Protein AF-0000000080753616 (afdb_homodimer)

Organism: Azotobacter vinelandii (strain DJ / ATCC BAA-1303) (NCBI:txid322710)

Structure (mmCIF, N/CA/C/O backbone):
data_AF-0000000080753616-model_v1
#
loop_
_entity.id
_entity.type
_entity.pdbx_description
1 polymer 'RES domain-containing protein'
#
loop_
_atom_site.group_PDB
_atom_site.id
_atom_site.type_symbol
_atom_site.label_atom_id
_atom_site.label_alt_id
_atom_site.label_comp_id
_atom_site.label_asym_id
_atom_site.label_entity_id
_atom_site.label_seq_id
_atom_site.pdbx_PDB_ins_code
_atom_site.Cartn_x
_atom_site.Cartn_y
_atom_site.Cartn_z
_atom_site.occupancy
_atom_site.B_iso_or_equiv
_atom_site.auth_seq_id
_atom_site.auth_comp_id
_atom_site.auth_asym_id
_atom_site.auth_atom_id
_atom_site.pdbx_PDB_model_num
ATOM 1 N N . MET A 1 1 ? -11.062 35.219 7.352 1 81.81 1 MET A N 1
ATOM 2 C CA . MET A 1 1 ? -11.523 33.906 7.871 1 81.81 1 MET A CA 1
ATOM 3 C C . MET A 1 1 ? -11.031 32.781 7 1 81.81 1 MET A C 1
ATOM 5 O O . MET A 1 1 ? -11.047 32.875 5.77 1 81.81 1 MET A O 1
ATOM 9 N N . ILE A 1 2 ? -10.414 31.672 7.578 1 89.88 2 ILE A N 1
ATOM 10 C CA . ILE A 1 2 ? -9.898 30.531 6.844 1 89.88 2 ILE A CA 1
ATOM 11 C C . ILE A 1 2 ? -11.062 29.641 6.379 1 89.88 2 ILE A C 1
ATOM 13 O O . ILE A 1 2 ? -11.883 29.219 7.188 1 89.88 2 ILE A O 1
ATOM 17 N N . PRO A 1 3 ? -11.203 29.562 5.043 1 93.62 3 PRO A N 1
ATOM 18 C CA . PRO A 1 3 ? -12.234 28.641 4.559 1 93.62 3 PRO A CA 1
ATOM 19 C C . PRO A 1 3 ? -12.102 27.234 5.137 1 93.62 3 PRO A C 1
ATOM 21 O O . PRO A 1 3 ? -11.008 26.656 5.121 1 93.62 3 PRO A O 1
ATOM 24 N N . SER A 1 4 ? -13.211 26.766 5.727 1 96.12 4 SER A N 1
ATOM 25 C CA . SER A 1 4 ? -13.141 25.469 6.391 1 96.12 4 SER A CA 1
ATOM 26 C C . SER A 1 4 ? -14.297 24.562 5.965 1 96.12 4 SER A C 1
ATOM 28 O O . SER A 1 4 ? -15.305 25.047 5.438 1 96.12 4 SER A O 1
ATOM 30 N N . VAL A 1 5 ? -14.086 23.297 6.086 1 97.19 5 VAL A N 1
ATOM 31 C CA . VAL A 1 5 ? -15.094 22.281 5.812 1 97.19 5 VAL A CA 1
ATOM 32 C C . VAL A 1 5 ? -15.031 21.188 6.883 1 97.19 5 VAL A C 1
ATOM 34 O O . VAL A 1 5 ? -14 21.016 7.535 1 97.19 5 VAL A O 1
ATOM 37 N N . THR A 1 6 ? -16.156 20.547 7.121 1 97.81 6 THR A N 1
ATOM 38 C CA . THR A 1 6 ? -16.188 19.422 8.047 1 97.81 6 THR A CA 1
ATOM 39 C C . THR A 1 6 ? -16.016 18.109 7.301 1 97.81 6 THR A C 1
ATOM 41 O O . THR A 1 6 ? -16.781 17.781 6.398 1 97.81 6 THR A O 1
ATOM 44 N N . ARG A 1 7 ? -14.961 17.359 7.633 1 97.12 7 ARG A N 1
ATOM 45 C CA . ARG A 1 7 ? -14.75 16.016 7.078 1 97.12 7 ARG A CA 1
ATOM 46 C C . ARG A 1 7 ? -15.492 14.961 7.887 1 97.12 7 ARG A C 1
ATOM 48 O O . ARG A 1 7 ? -15.477 14.992 9.117 1 97.12 7 ARG A O 1
ATOM 55 N N . GLY A 1 8 ? -16.125 14.023 7.203 1 97.19 8 GLY A N 1
ATOM 56 C CA . GLY A 1 8 ? -16.875 12.977 7.871 1 97.19 8 GLY A CA 1
ATOM 57 C C . GLY A 1 8 ? -18.109 13.492 8.578 1 97.19 8 GLY A C 1
ATOM 58 O O . GLY A 1 8 ? -18.359 13.156 9.742 1 97.19 8 GLY A O 1
ATOM 59 N N . GLU A 1 9 ? -18.844 14.375 8.156 1 91.88 9 GLU A N 1
ATOM 60 C CA . GLU A 1 9 ? -19.984 15.023 8.797 1 91.88 9 GLU A CA 1
ATOM 61 C C . GLU A 1 9 ? -21.094 14.008 9.117 1 91.88 9 GLU A C 1
ATOM 63 O O . GLU A 1 9 ? -21.625 14 10.227 1 91.88 9 GLU A O 1
ATOM 68 N N . ASP A 1 10 ? -21.5 13.102 8.227 1 89.88 10 ASP A N 1
ATOM 69 C CA . ASP A 1 10 ? -22.625 12.211 8.484 1 89.88 10 ASP A CA 1
ATOM 70 C C . ASP A 1 10 ? -22.188 10.75 8.453 1 89.88 10 ASP A C 1
ATOM 72 O O . ASP A 1 10 ? -22.984 9.859 8.773 1 89.88 10 ASP A O 1
ATOM 76 N N . LYS A 1 11 ? -21 10.562 8.117 1 94.38 11 LYS A N 1
ATOM 77 C CA . LYS A 1 11 ? -20.484 9.203 8.016 1 94.38 11 LYS A CA 1
ATOM 78 C C . LYS A 1 11 ? -18.953 9.195 8.086 1 94.38 11 LYS A C 1
ATOM 80 O O . LYS A 1 11 ? -18.328 10.242 7.961 1 94.38 11 LYS A O 1
ATOM 85 N N . ASP A 1 12 ? -18.406 8.047 8.281 1 96.69 12 ASP A N 1
ATOM 86 C CA . ASP A 1 12 ? -16.969 7.883 8.258 1 96.69 12 ASP A CA 1
ATOM 87 C C . ASP A 1 12 ? -16.391 8.203 6.875 1 96.69 12 ASP A C 1
ATOM 89 O O . ASP A 1 12 ? -16.938 7.762 5.859 1 96.69 12 ASP A O 1
ATOM 93 N N . GLU A 1 13 ? -15.445 9.016 6.902 1 98 13 GLU A N 1
ATOM 94 C CA . GLU A 1 13 ? -14.695 9.234 5.672 1 98 13 GLU A CA 1
ATOM 95 C C . GLU A 1 13 ? -13.336 8.531 5.723 1 98 13 GLU A C 1
ATOM 97 O O . GLU A 1 13 ? -12.609 8.641 6.711 1 98 13 GLU A O 1
ATOM 102 N N . ALA A 1 14 ? -13.047 7.793 4.664 1 98.38 14 ALA A N 1
ATOM 103 C CA . ALA A 1 14 ? -11.812 7.016 4.633 1 98.38 14 ALA A CA 1
ATOM 104 C C . ALA A 1 14 ? -10.641 7.867 4.164 1 98.38 14 ALA A C 1
ATOM 106 O O . ALA A 1 14 ? -10.773 8.656 3.227 1 98.38 14 ALA A O 1
ATOM 107 N N . CYS A 1 15 ? -9.523 7.75 4.793 1 98.75 15 CYS A N 1
ATOM 108 C CA . CYS A 1 15 ? -8.211 8.266 4.418 1 98.75 15 CYS A CA 1
ATOM 109 C C . CYS A 1 15 ? -7.152 7.168 4.504 1 98.75 15 CYS A C 1
ATOM 111 O O . CYS A 1 15 ? -7.426 6.07 4.992 1 98.75 15 CYS A O 1
ATOM 113 N N . TYR A 1 16 ? -5.969 7.5 4.039 1 98.81 16 TYR A N 1
ATOM 114 C CA . TYR A 1 16 ? -4.953 6.461 3.926 1 98.81 16 TYR A CA 1
ATOM 115 C C . TYR A 1 16 ? -3.574 7.004 4.277 1 98.81 16 TYR A C 1
ATOM 117 O O . TYR A 1 16 ? -3.293 8.188 4.062 1 98.81 16 TYR A O 1
ATOM 125 N N . ARG A 1 17 ? -2.787 6.105 4.699 1 98.56 17 ARG A N 1
ATOM 126 C CA . ARG A 1 17 ? -1.382 6.402 4.957 1 98.56 17 ARG A CA 1
ATOM 127 C C . ARG A 1 17 ? -0.531 5.141 4.855 1 98.56 17 ARG A C 1
ATOM 129 O O . ARG A 1 17 ? -0.987 4.047 5.203 1 98.56 17 ARG A O 1
ATOM 136 N N . VAL A 1 18 ? 0.618 5.297 4.309 1 98.5 18 VAL A N 1
ATOM 137 C CA . VAL A 1 18 ? 1.619 4.234 4.34 1 98.5 18 VAL A CA 1
ATOM 138 C C . VAL A 1 18 ? 2.641 4.52 5.441 1 98.5 18 VAL A C 1
ATOM 140 O O . VAL A 1 18 ? 3.186 5.625 5.52 1 98.5 18 VAL A O 1
ATOM 143 N N . ILE A 1 19 ? 2.893 3.559 6.305 1 96.5 19 ILE A N 1
ATOM 144 C CA . ILE A 1 19 ? 3.738 3.682 7.488 1 96.5 19 ILE A CA 1
ATOM 145 C C . ILE A 1 19 ? 4.93 2.734 7.371 1 96.5 19 ILE A C 1
ATOM 147 O O . ILE A 1 19 ? 4.777 1.583 6.953 1 96.5 19 ILE A O 1
ATOM 151 N N . THR A 1 20 ? 6.098 3.244 7.699 1 94.31 20 THR A N 1
ATOM 152 C CA . THR A 1 20 ? 7.219 2.316 7.828 1 94.31 20 THR A CA 1
ATOM 153 C C . THR A 1 20 ? 6.859 1.163 8.758 1 94.31 20 THR A C 1
ATOM 155 O O . THR A 1 20 ? 6.367 1.385 9.867 1 94.31 20 THR A O 1
ATOM 158 N N . PRO A 1 21 ? 7.195 -0.065 8.344 1 93.69 21 PRO A N 1
ATOM 159 C CA . PRO A 1 21 ? 6.645 -1.236 9.031 1 93.69 21 PRO A CA 1
ATOM 160 C C . PRO A 1 21 ? 6.965 -1.25 10.523 1 93.69 21 PRO A C 1
ATOM 162 O O . PRO A 1 21 ? 6.109 -1.602 11.344 1 93.69 21 PRO A O 1
ATOM 165 N N . VAL A 1 22 ? 8.109 -0.79 10.938 1 87.69 22 VAL A N 1
ATOM 166 C CA . VAL A 1 22 ? 8.523 -0.866 12.336 1 87.69 22 VAL A CA 1
ATOM 167 C C . VAL A 1 22 ? 7.66 0.059 13.188 1 87.69 22 VAL A C 1
ATOM 169 O O . VAL A 1 22 ? 7.539 -0.135 14.398 1 87.69 22 VAL A O 1
ATOM 172 N N . TYR A 1 23 ? 6.98 1.01 12.594 1 90.56 23 TYR A N 1
ATOM 173 C CA . TYR A 1 23 ? 6.176 1.985 13.32 1 90.56 23 TYR A CA 1
ATOM 174 C C . TYR A 1 23 ? 4.688 1.751 13.086 1 90.56 23 TYR A C 1
ATOM 176 O O . TYR A 1 23 ? 3.85 2.537 13.531 1 90.56 23 TYR A O 1
ATOM 184 N N . ALA A 1 24 ? 4.367 0.674 12.383 1 93.5 24 ALA A N 1
ATOM 185 C CA . ALA A 1 24 ? 2.988 0.442 11.953 1 93.5 24 ALA A CA 1
ATOM 186 C C . ALA A 1 24 ? 2.098 0.103 13.148 1 93.5 24 ALA A C 1
ATOM 188 O O . ALA A 1 24 ? 0.871 0.207 13.062 1 93.5 24 ALA A O 1
ATOM 189 N N . SER A 1 25 ? 2.652 -0.271 14.32 1 91.94 25 SER A N 1
ATOM 190 C CA . SER A 1 25 ? 1.864 -0.62 15.492 1 91.94 25 SER A CA 1
ATOM 191 C C . SER A 1 25 ? 1.315 0.626 16.188 1 91.94 25 SER A C 1
ATOM 193 O O . SER A 1 25 ? 0.449 0.53 17.062 1 91.94 25 SER A O 1
ATOM 195 N N . MET A 1 26 ? 1.773 1.784 15.828 1 92.25 26 MET A N 1
ATOM 196 C CA . MET A 1 26 ? 1.315 3.059 16.375 1 92.25 26 MET A CA 1
ATOM 197 C C . MET A 1 26 ? 0.789 3.967 15.266 1 92.25 26 MET A C 1
ATOM 199 O O . MET A 1 26 ? 1.29 5.078 15.078 1 92.25 26 MET A O 1
ATOM 203 N N . PRO A 1 27 ? -0.288 3.527 14.68 1 94.88 27 PRO A N 1
ATOM 204 C CA . PRO A 1 27 ? -0.714 4.184 13.445 1 94.88 27 PRO A CA 1
ATOM 205 C C . PRO A 1 27 ? -1.211 5.609 13.672 1 94.88 27 PRO A C 1
ATOM 207 O O . PRO A 1 27 ? -1.251 6.41 12.734 1 94.88 27 PRO A O 1
ATOM 210 N N . LEU A 1 28 ? -1.629 5.953 14.883 1 95.62 28 LEU A N 1
ATOM 211 C CA . LEU A 1 28 ? -2.186 7.277 15.141 1 95.62 28 LEU A CA 1
ATOM 212 C C . LEU A 1 28 ? -1.114 8.227 15.672 1 95.62 28 LEU A C 1
ATOM 214 O O . LEU A 1 28 ? -1.384 9.406 15.906 1 95.62 28 LEU A O 1
ATOM 218 N N . SER A 1 29 ? 0.072 7.633 15.828 1 91 29 SER A N 1
ATOM 219 C CA . SER A 1 29 ? 1.142 8.461 16.375 1 91 29 SER A CA 1
ATOM 220 C C . SER A 1 29 ? 1.571 9.539 15.391 1 91 29 SER A C 1
ATOM 222 O O . SER A 1 29 ? 1.888 9.242 14.242 1 91 29 SER A O 1
ATOM 224 N N . GLY A 1 30 ? 1.626 10.727 15.789 1 90.56 30 GLY A N 1
ATOM 225 C CA . GLY A 1 30 ? 2.17 11.844 15.023 1 90.56 30 GLY A CA 1
ATOM 226 C C . GLY A 1 30 ? 3.566 12.242 15.461 1 90.56 30 GLY A C 1
ATOM 227 O O . GLY A 1 30 ? 4.043 13.32 15.125 1 90.56 30 GLY A O 1
ATOM 228 N N . MET A 1 31 ? 4.219 11.375 16.219 1 87.62 31 MET A N 1
ATOM 229 C CA . MET A 1 31 ? 5.5 11.68 16.844 1 87.62 31 MET A CA 1
ATOM 230 C C . MET A 1 31 ? 6.594 11.844 15.797 1 87.62 31 MET A C 1
ATOM 232 O O . MET A 1 31 ? 7.512 12.648 15.969 1 87.62 31 MET A O 1
ATOM 236 N N . GLY A 1 32 ? 6.473 11.125 14.695 1 89.19 32 GLY A N 1
ATOM 237 C CA . GLY A 1 32 ? 7.453 11.289 13.633 1 89.19 32 GLY A CA 1
ATOM 238 C C . GLY A 1 32 ? 7.516 12.703 13.094 1 89.19 32 GLY A C 1
ATOM 239 O O . GLY A 1 32 ? 8.594 13.289 12.992 1 89.19 32 GLY A O 1
ATOM 240 N N . ALA A 1 33 ? 6.359 13.273 12.797 1 92.31 33 ALA A N 1
ATOM 241 C CA . ALA A 1 33 ? 6.281 14.641 12.297 1 92.31 33 ALA A CA 1
ATOM 242 C C . ALA A 1 33 ? 6.676 15.641 13.383 1 92.31 33 ALA A C 1
ATOM 244 O O . ALA A 1 33 ? 7.23 16.703 13.086 1 92.31 33 ALA A O 1
ATOM 245 N N . ALA A 1 34 ? 6.426 15.289 14.648 1 94.06 34 ALA A N 1
ATOM 246 C CA . ALA A 1 34 ? 6.75 16.188 15.758 1 94.06 34 ALA A CA 1
ATOM 247 C C . ALA A 1 34 ? 8.258 16.281 15.961 1 94.06 34 ALA A C 1
ATOM 249 O O . ALA A 1 34 ? 8.773 17.328 16.359 1 94.06 34 ALA A O 1
ATOM 250 N N . ARG A 1 35 ? 8.938 15.227 15.719 1 91.94 35 ARG A N 1
ATOM 251 C CA . ARG A 1 35 ? 10.367 15.164 16 1 91.94 35 ARG A CA 1
ATOM 252 C C . ARG A 1 35 ? 11.141 16.172 15.156 1 91.94 35 ARG A C 1
ATOM 254 O O . ARG A 1 35 ? 11.938 16.953 15.688 1 91.94 35 ARG A O 1
ATOM 261 N N . GLN A 1 36 ? 10.875 16.297 13.898 1 92.06 36 GLN A N 1
ATOM 262 C CA . GLN A 1 36 ? 11.68 17.141 13.023 1 92.06 36 GLN A CA 1
ATOM 263 C C . GLN A 1 36 ? 10.82 18.219 12.359 1 92.06 36 GLN A C 1
ATOM 265 O O . GLN A 1 36 ? 11.344 19.141 11.727 1 92.06 36 GLN A O 1
ATOM 270 N N . GLY A 1 37 ? 9.547 18.078 12.516 1 95.5 37 GLY A N 1
ATOM 271 C CA . GLY A 1 37 ? 8.633 18.953 11.797 1 95.5 37 GLY A CA 1
ATOM 272 C C . GLY A 1 37 ? 8.133 18.344 10.492 1 95.5 37 GLY A C 1
ATOM 273 O O . GLY A 1 37 ? 8.539 17.234 10.125 1 95.5 37 GLY A O 1
ATOM 274 N N . GLY A 1 38 ? 7.215 18.969 9.891 1 96.62 38 GLY A N 1
ATOM 275 C CA . GLY A 1 38 ? 6.656 18.672 8.578 1 96.62 38 GLY A CA 1
ATOM 276 C C . GLY A 1 38 ? 6.242 19.922 7.816 1 96.62 38 GLY A C 1
ATOM 277 O O . GLY A 1 38 ? 6.516 21.047 8.258 1 96.62 38 GLY A O 1
ATOM 278 N N . ARG A 1 39 ? 5.715 19.688 6.676 1 97.06 39 ARG A N 1
ATOM 279 C CA . ARG A 1 39 ? 5.297 20.812 5.855 1 97.06 39 ARG A CA 1
ATOM 280 C C . ARG A 1 39 ? 4.375 21.75 6.633 1 97.06 39 ARG A C 1
ATOM 282 O O . ARG A 1 39 ? 4.578 22.969 6.645 1 97.06 39 ARG A O 1
ATOM 289 N N . PHE A 1 40 ? 3.367 21.156 7.426 1 98.12 40 PHE A N 1
ATOM 290 C CA . PHE A 1 40 ? 2.352 21.969 8.086 1 98.12 40 PHE A CA 1
ATOM 291 C C . PHE A 1 40 ? 2.383 21.75 9.594 1 98.12 40 PHE A C 1
ATOM 293 O O . PHE A 1 40 ? 1.341 21.766 10.25 1 98.12 40 PHE A O 1
ATOM 300 N N . ASN A 1 41 ? 3.527 21.5 10.188 1 98 41 ASN A N 1
ATOM 301 C CA . ASN A 1 41 ? 3.693 21.453 11.633 1 98 41 ASN A CA 1
ATOM 302 C C . ASN A 1 41 ? 5.125 21.766 12.047 1 98 41 ASN A C 1
ATOM 304 O O . ASN A 1 41 ? 6.078 21.328 11.406 1 98 41 ASN A O 1
ATOM 308 N N . ARG A 1 42 ? 5.262 22.5 13.133 1 96.12 42 ARG A N 1
ATOM 309 C CA . ARG A 1 42 ? 6.551 22.797 13.75 1 96.12 42 ARG A CA 1
ATOM 310 C C . ARG A 1 42 ? 7.078 21.578 14.516 1 96.12 42 ARG A C 1
ATOM 312 O O . ARG A 1 42 ? 6.309 20.688 14.883 1 96.12 42 ARG A O 1
ATOM 319 N N . PRO A 1 43 ? 8.477 21.609 14.625 1 95.88 43 PRO A N 1
ATOM 320 C CA . PRO A 1 43 ? 8.969 20.625 15.594 1 95.88 43 PRO A CA 1
ATOM 321 C C . PRO A 1 43 ? 8.25 20.719 16.938 1 95.88 43 PRO A C 1
ATOM 323 O O . PRO A 1 43 ? 7.957 21.812 17.406 1 95.88 43 PRO A O 1
ATOM 326 N N . GLY A 1 44 ? 7.918 19.547 17.469 1 95.06 44 GLY A N 1
ATOM 327 C CA . GLY A 1 44 ? 7.219 19.516 18.75 1 95.06 44 GLY A CA 1
ATOM 328 C C . GLY A 1 44 ? 5.711 19.438 18.594 1 95.06 44 GLY A C 1
ATOM 329 O O . GLY A 1 44 ? 5 19.125 19.547 1 95.06 44 GLY A O 1
ATOM 330 N N . GLN A 1 45 ? 5.195 19.781 17.469 1 95.56 45 GLN A N 1
ATOM 331 C CA . GLN A 1 45 ? 3.762 19.703 17.219 1 95.56 45 GLN A CA 1
ATOM 332 C C . GLN A 1 45 ? 3.383 18.391 16.547 1 95.56 45 GLN A C 1
ATOM 334 O O . GLN A 1 45 ? 3.758 18.141 15.391 1 95.56 45 GLN A O 1
ATOM 339 N N . GLU A 1 46 ? 2.607 17.609 17.219 1 95.06 46 GLU A N 1
ATOM 340 C CA . GLU A 1 46 ? 2.146 16.344 16.656 1 95.06 46 GLU A CA 1
ATOM 341 C C . GLU A 1 46 ? 1.214 16.562 15.477 1 95.06 46 GLU A C 1
ATOM 343 O O . GLU A 1 46 ? 0.291 17.375 15.555 1 95.06 46 GLU A O 1
ATOM 348 N N . ALA A 1 47 ? 1.465 15.812 14.414 1 97.69 47 ALA A N 1
ATOM 349 C CA . ALA A 1 47 ? 0.635 15.883 13.219 1 97.69 47 ALA A CA 1
ATOM 350 C C . ALA A 1 47 ? 0.614 14.539 12.484 1 97.69 47 ALA A C 1
ATOM 352 O O . ALA A 1 47 ? 1.642 13.867 12.383 1 97.69 47 ALA A O 1
ATOM 353 N N . LEU A 1 48 ? -0.539 14.125 12.078 1 98.12 48 LEU A N 1
ATOM 354 C CA . LEU A 1 48 ? -0.719 12.922 11.273 1 98.12 48 LEU A CA 1
ATOM 355 C C . LEU A 1 48 ? -1.082 13.281 9.836 1 98.12 48 LEU A C 1
ATOM 357 O O . LEU A 1 48 ? -2.113 13.914 9.594 1 98.12 48 LEU A O 1
ATOM 361 N N . TYR A 1 49 ? -0.217 12.922 8.93 1 98.5 49 TYR A N 1
ATOM 362 C CA . TYR A 1 49 ? -0.467 13.172 7.512 1 98.5 49 TYR A CA 1
ATOM 363 C C . TYR A 1 49 ? -1.166 11.992 6.859 1 98.5 49 TYR A C 1
ATOM 365 O O . TYR A 1 49 ? -0.667 10.859 6.906 1 98.5 49 TYR A O 1
ATOM 373 N N . LEU A 1 50 ? -2.268 12.25 6.266 1 98.75 50 LEU A N 1
ATOM 374 C CA . LEU A 1 50 ? -3.07 11.266 5.547 1 98.75 50 LEU A CA 1
ATOM 375 C C . LEU A 1 50 ? -3.271 11.688 4.094 1 98.75 50 LEU A C 1
ATOM 377 O O . LEU A 1 50 ? -2.977 12.82 3.723 1 98.75 50 LEU A O 1
ATOM 381 N N . ALA A 1 51 ? -3.678 10.758 3.295 1 98.88 51 ALA A N 1
ATOM 382 C CA . ALA A 1 51 ? -4.098 10.992 1.916 1 98.88 51 ALA A CA 1
ATOM 383 C C . ALA A 1 51 ? -5.551 10.578 1.707 1 98.88 51 ALA A C 1
ATOM 385 O O . ALA A 1 51 ? -6.059 9.695 2.406 1 98.88 51 ALA A O 1
ATOM 386 N N . LEU A 1 52 ? -6.203 11.172 0.748 1 98.62 52 LEU A N 1
ATOM 387 C CA . LEU A 1 52 ? -7.625 10.914 0.564 1 98.62 52 LEU A CA 1
ATOM 388 C C . LEU A 1 52 ? -7.844 9.672 -0.292 1 98.62 52 LEU A C 1
ATOM 390 O O . LEU A 1 52 ? -8.969 9.188 -0.414 1 98.62 52 LEU A O 1
ATOM 394 N N . ASP A 1 53 ? -6.754 9.18 -0.888 1 98 53 ASP A N 1
ATOM 395 C CA . ASP A 1 53 ? -6.855 7.93 -1.629 1 98 53 ASP A CA 1
ATOM 396 C C . ASP A 1 53 ? -5.551 7.141 -1.556 1 98 53 ASP 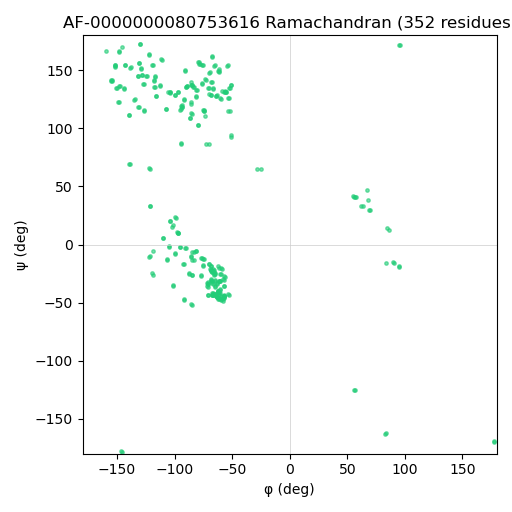A C 1
ATOM 398 O O . ASP A 1 53 ? -4.504 7.691 -1.206 1 98 53 ASP A O 1
ATOM 402 N N . GLU A 1 54 ? -5.613 5.887 -1.947 1 97.88 54 GLU A N 1
ATOM 403 C CA . GLU A 1 54 ? -4.492 4.965 -1.801 1 97.88 54 GLU A CA 1
ATOM 404 C C . GLU A 1 54 ? -3.32 5.371 -2.691 1 97.88 54 GLU A C 1
ATOM 406 O O . GLU A 1 54 ? -2.162 5.289 -2.281 1 97.88 54 GLU A O 1
ATOM 411 N N . SER A 1 55 ? -3.654 5.75 -3.914 1 97.5 55 SER A N 1
ATOM 412 C CA . SER A 1 55 ? -2.605 6.094 -4.867 1 97.5 55 SER A CA 1
ATOM 413 C C . SER A 1 55 ? -1.793 7.293 -4.387 1 97.5 55 SER A C 1
ATOM 415 O O . SER A 1 55 ? -0.567 7.312 -4.52 1 97.5 55 SER A O 1
ATOM 417 N N . THR A 1 56 ? -2.482 8.25 -3.818 1 98.56 56 THR A N 1
ATOM 418 C CA . THR A 1 56 ? -1.789 9.406 -3.27 1 98.56 56 THR A CA 1
ATOM 419 C C . THR A 1 56 ? -0.93 9.008 -2.072 1 98.56 56 THR A C 1
ATOM 421 O O . THR A 1 56 ? 0.219 9.438 -1.955 1 98.56 56 THR A O 1
ATOM 424 N N . ALA A 1 57 ? -1.484 8.188 -1.22 1 98.81 57 ALA A N 1
ATOM 425 C CA . ALA A 1 57 ? -0.722 7.715 -0.066 1 98.81 57 ALA A CA 1
ATOM 426 C C . ALA A 1 57 ? 0.569 7.031 -0.504 1 98.81 57 ALA A C 1
ATOM 428 O O . ALA A 1 57 ? 1.635 7.277 0.064 1 98.81 57 ALA A O 1
ATOM 429 N N . LEU A 1 58 ? 0.433 6.195 -1.518 1 98.5 58 LEU A N 1
ATOM 430 C CA . LEU A 1 58 ? 1.598 5.477 -2.021 1 98.5 58 LEU A CA 1
ATOM 431 C C . LEU A 1 58 ? 2.615 6.445 -2.621 1 98.5 58 LEU A C 1
ATOM 433 O O . LEU A 1 58 ? 3.818 6.305 -2.393 1 98.5 58 LEU A O 1
ATOM 437 N N . ALA A 1 59 ? 2.127 7.41 -3.377 1 98 59 ALA A N 1
ATOM 438 C CA . ALA A 1 59 ? 3.016 8.391 -3.988 1 98 59 ALA A CA 1
ATOM 439 C C . ALA A 1 59 ? 3.744 9.211 -2.924 1 98 59 ALA A C 1
ATOM 441 O O . ALA A 1 59 ? 4.941 9.477 -3.049 1 98 59 ALA A O 1
ATOM 442 N N . GLU A 1 60 ? 2.992 9.586 -1.898 1 97.81 60 GLU A N 1
ATOM 443 C CA . GLU A 1 60 ? 3.582 10.344 -0.798 1 97.81 60 GLU A CA 1
ATOM 444 C C . GLU A 1 60 ? 4.668 9.531 -0.093 1 97.81 60 GLU A C 1
ATOM 446 O O . GLU A 1 60 ? 5.711 10.078 0.274 1 97.81 60 GLU A O 1
ATOM 451 N N . TYR A 1 61 ? 4.492 8.312 0.109 1 97.81 61 TYR A N 1
ATOM 452 C CA . TYR A 1 61 ? 5.445 7.43 0.775 1 97.81 61 TYR A CA 1
ATOM 453 C C . TYR A 1 61 ? 6.664 7.176 -0.105 1 97.81 61 TYR A C 1
ATOM 455 O O . TYR A 1 61 ? 7.793 7.152 0.384 1 97.81 61 TYR A O 1
ATOM 463 N N . LYS A 1 62 ? 6.43 6.938 -1.39 1 96.81 62 LYS A N 1
ATOM 464 C CA . LYS A 1 62 ? 7.484 6.641 -2.354 1 96.81 62 LYS A CA 1
ATOM 465 C C . LYS A 1 62 ? 8.375 7.855 -2.584 1 96.81 62 LYS A C 1
ATOM 467 O O . LYS A 1 62 ? 9.602 7.723 -2.693 1 96.81 62 LYS A O 1
ATOM 472 N N . GLN A 1 63 ? 7.727 9.008 -2.715 1 91.56 63 GLN A N 1
ATOM 473 C CA . GLN A 1 63 ? 8.422 10.266 -2.977 1 91.56 63 GLN A CA 1
ATOM 474 C C . GLN A 1 63 ? 9.273 10.172 -4.238 1 91.56 63 GLN A C 1
ATOM 476 O O . GLN A 1 63 ? 8.766 9.844 -5.312 1 91.56 63 GLN A O 1
ATOM 481 N N . ASP A 1 64 ? 10.57 10.477 -4.129 1 91.12 64 ASP A N 1
ATOM 482 C CA . ASP A 1 64 ? 11.398 10.531 -5.324 1 91.12 64 ASP A CA 1
ATOM 483 C C . ASP A 1 64 ? 12.164 9.219 -5.523 1 91.12 64 ASP A C 1
ATOM 485 O O . ASP A 1 64 ? 13 9.117 -6.418 1 91.12 64 ASP A O 1
ATOM 489 N N . ASN A 1 65 ? 11.812 8.266 -4.762 1 93.12 65 ASN A N 1
ATOM 490 C CA . ASN A 1 65 ? 12.453 6.969 -4.93 1 93.12 65 ASN A CA 1
ATOM 491 C C . ASN A 1 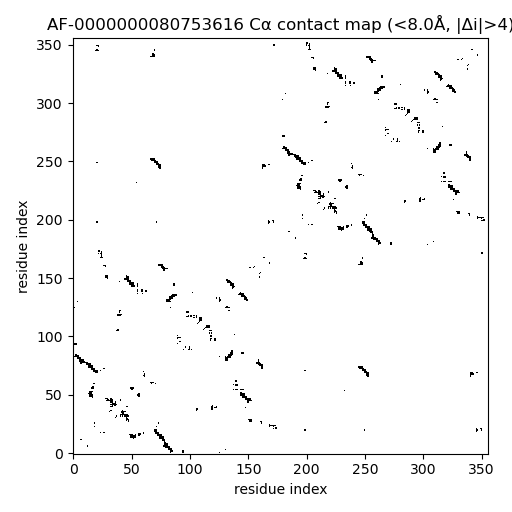65 ? 11.922 6.234 -6.156 1 93.12 65 ASN A C 1
ATOM 493 O O . ASN A 1 65 ? 10.734 6.309 -6.461 1 93.12 65 ASN A O 1
ATOM 497 N N . PRO A 1 66 ? 12.805 5.617 -6.871 1 93.19 66 PRO A N 1
ATOM 498 C CA . PRO A 1 66 ? 12.367 4.91 -8.078 1 93.19 66 PRO A CA 1
ATOM 499 C C . PRO A 1 66 ? 11.438 3.738 -7.762 1 93.19 66 PRO A C 1
ATOM 501 O O . PRO A 1 66 ? 10.562 3.406 -8.57 1 93.19 66 PRO A O 1
ATOM 504 N N . TRP A 1 67 ? 11.672 3.107 -6.539 1 96.06 67 TRP A N 1
ATOM 505 C CA . TRP A 1 67 ? 10.859 1.952 -6.168 1 96.06 67 TRP A CA 1
ATOM 506 C C . TRP A 1 67 ? 10.281 2.121 -4.77 1 96.06 67 TRP A C 1
ATOM 508 O O . TRP A 1 67 ? 10.906 2.744 -3.902 1 96.06 67 TRP A O 1
ATOM 518 N N . LEU A 1 68 ? 9.227 1.538 -4.609 1 97.62 68 LEU A N 1
ATOM 519 C CA . LEU A 1 68 ? 8.547 1.565 -3.316 1 97.62 68 LEU A CA 1
ATOM 520 C C . LEU A 1 68 ? 9.258 0.662 -2.312 1 97.62 68 LEU A C 1
ATOM 522 O O . LEU A 1 68 ? 9.375 -0.545 -2.533 1 97.62 68 LEU A O 1
ATOM 526 N N . ARG A 1 69 ? 9.836 1.259 -1.226 1 97.81 69 ARG A N 1
ATOM 527 C CA . ARG A 1 69 ? 10.297 0.464 -0.091 1 97.81 69 ARG A CA 1
ATOM 528 C C . ARG A 1 69 ? 9.117 -0.164 0.648 1 97.81 69 ARG A C 1
ATOM 530 O O . ARG A 1 69 ? 7.98 0.286 0.508 1 97.81 69 ARG A O 1
ATOM 537 N N . PRO A 1 70 ? 9.398 -1.198 1.473 1 98.06 70 PRO A N 1
ATOM 538 C CA . PRO A 1 70 ? 8.281 -1.785 2.219 1 98.06 70 PRO A CA 1
ATOM 539 C C . PRO A 1 70 ? 7.535 -0.758 3.066 1 98.06 70 PRO A C 1
ATOM 541 O O . PRO A 1 70 ? 8.156 0.062 3.742 1 98.06 70 PRO A O 1
ATOM 544 N N . GLY A 1 71 ? 6.277 -0.744 2.98 1 97.88 71 GLY A N 1
ATOM 545 C CA . GLY A 1 71 ? 5.422 0.161 3.734 1 97.88 71 GLY A CA 1
ATOM 546 C C . GLY A 1 71 ? 4.078 -0.442 4.086 1 97.88 71 GLY A C 1
ATOM 547 O O . GLY A 1 71 ? 3.459 -1.118 3.26 1 97.88 71 GLY A O 1
ATOM 548 N N . THR A 1 72 ? 3.625 -0.26 5.312 1 97.94 72 THR A N 1
ATOM 549 C CA . THR A 1 72 ? 2.318 -0.746 5.746 1 97.94 72 THR A CA 1
ATOM 550 C C . THR A 1 72 ? 1.229 0.273 5.426 1 97.94 72 THR A C 1
ATOM 552 O O . THR A 1 72 ? 1.151 1.326 6.059 1 97.94 72 THR A O 1
ATOM 555 N N . ILE A 1 73 ? 0.408 -0.045 4.477 1 98.75 73 ILE A N 1
ATOM 556 C CA . ILE A 1 73 ? -0.69 0.849 4.129 1 98.75 73 ILE A CA 1
ATOM 557 C C . ILE A 1 73 ? -1.875 0.598 5.059 1 98.75 73 ILE A C 1
ATOM 559 O O . ILE A 1 73 ? -2.217 -0.552 5.344 1 98.75 73 ILE A O 1
ATOM 563 N N . CYS A 1 74 ? -2.48 1.67 5.559 1 98.69 74 CYS A N 1
ATOM 564 C CA . CYS A 1 74 ? -3.605 1.614 6.484 1 98.69 74 CYS A CA 1
ATOM 565 C C . CYS A 1 74 ? -4.727 2.543 6.039 1 98.69 74 CYS A C 1
ATOM 567 O O . CYS A 1 74 ? -4.469 3.605 5.469 1 98.69 74 CYS A O 1
ATOM 569 N N . THR A 1 75 ? -5.926 2.1 6.289 1 98.81 75 THR A N 1
ATOM 570 C CA . THR A 1 75 ? -7.113 2.938 6.188 1 98.81 75 THR A CA 1
ATOM 571 C C . THR A 1 75 ? -7.41 3.617 7.52 1 98.81 75 THR A C 1
ATOM 573 O O . THR A 1 75 ? -7.312 2.992 8.578 1 98.81 75 THR A O 1
ATOM 576 N N . PHE A 1 76 ? -7.711 4.863 7.484 1 98.75 76 PHE A N 1
ATOM 577 C CA . PHE A 1 76 ? -8.18 5.633 8.633 1 98.75 76 PHE A CA 1
ATOM 578 C C . PHE A 1 76 ? -9.586 6.168 8.383 1 98.75 76 PHE A C 1
ATOM 580 O O . PHE A 1 76 ? -9.906 6.598 7.273 1 98.75 76 PHE A O 1
ATOM 587 N N . PHE A 1 77 ? -10.352 6.141 9.391 1 98.62 77 PHE A N 1
ATOM 588 C CA . PHE A 1 77 ? -11.641 6.809 9.344 1 98.62 77 PHE A CA 1
ATOM 589 C C . PHE A 1 77 ? -11.602 8.117 10.125 1 98.62 77 PHE A C 1
ATOM 591 O O . PHE A 1 77 ? -11.117 8.164 11.25 1 98.62 77 PHE A O 1
ATOM 598 N N . VAL A 1 78 ? -12.086 9.148 9.492 1 98.56 78 VAL A N 1
ATOM 599 C CA . VAL A 1 78 ? -12.219 10.445 10.141 1 98.56 78 VAL A CA 1
ATOM 600 C C . VAL A 1 78 ? -13.688 10.844 10.219 1 98.56 78 VAL A C 1
ATOM 602 O O . VAL A 1 78 ? -14.469 10.539 9.312 1 98.56 78 VAL A O 1
ATOM 605 N N . ARG A 1 79 ? -14 11.492 11.266 1 97.94 79 ARG A N 1
ATOM 606 C CA . ARG A 1 79 ? -15.359 11.969 11.484 1 97.94 79 ARG A CA 1
ATOM 607 C C . ARG A 1 79 ? -15.359 13.328 12.188 1 97.94 79 ARG A C 1
ATOM 609 O O . ARG A 1 79 ? -14.602 13.539 13.133 1 97.94 79 ARG A O 1
ATOM 616 N N . GLU A 1 80 ? -16.203 14.242 11.648 1 97.62 80 GLU A N 1
ATOM 617 C CA . GLU A 1 80 ? -16.469 15.531 12.273 1 97.62 80 GLU A CA 1
ATOM 618 C C . GLU A 1 80 ? -15.188 16.297 12.523 1 97.62 80 GLU A C 1
ATOM 620 O O . GLU A 1 80 ? -14.984 16.844 13.617 1 97.62 80 GLU A O 1
ATOM 625 N N . LEU A 1 81 ? -14.289 16.281 11.609 1 97.94 81 LEU A N 1
ATOM 626 C CA . LEU A 1 81 ? -13.086 17.109 11.664 1 97.94 81 LEU A CA 1
ATOM 627 C C . LEU A 1 81 ? -13.305 18.422 10.914 1 97.94 81 LEU A C 1
ATOM 629 O O . LEU A 1 81 ? -13.578 18.422 9.711 1 97.94 81 LEU A O 1
ATOM 633 N N . ARG A 1 82 ? -13.227 19.5 11.57 1 98.12 82 ARG A N 1
ATOM 634 C CA . ARG A 1 82 ? -13.258 20.812 10.914 1 98.12 82 ARG A CA 1
ATOM 635 C C . ARG A 1 82 ? -11.867 21.219 10.445 1 98.12 82 ARG A C 1
ATOM 637 O O . ARG A 1 82 ? -10.977 21.484 11.258 1 98.12 82 ARG A O 1
ATOM 644 N N . VAL A 1 83 ? -11.68 21.281 9.117 1 98.56 83 VAL A N 1
ATOM 645 C CA . VAL A 1 83 ? -10.336 21.484 8.586 1 98.56 83 VAL A CA 1
ATOM 646 C C . VAL A 1 83 ? -10.328 22.641 7.605 1 98.56 83 VAL A C 1
ATOM 648 O O . VAL A 1 83 ? -11.336 22.938 6.969 1 98.56 83 VAL A O 1
ATOM 651 N N . ALA A 1 84 ? -9.188 23.375 7.598 1 98.38 84 ALA A N 1
ATOM 652 C CA . ALA A 1 84 ? -8.992 24.328 6.52 1 98.38 84 ALA A CA 1
ATOM 653 C C . ALA A 1 84 ? -8.992 23.641 5.16 1 98.38 84 ALA A C 1
ATOM 655 O O . ALA A 1 84 ? -8.227 22.703 4.934 1 98.38 84 ALA A O 1
ATOM 656 N N . ASP A 1 85 ? -9.844 24.094 4.266 1 98.12 85 ASP A N 1
ATOM 657 C CA . ASP A 1 85 ? -9.938 23.438 2.961 1 98.12 85 ASP A CA 1
ATOM 658 C C . ASP A 1 85 ? -9.047 24.141 1.936 1 98.12 85 ASP A C 1
ATOM 660 O O . ASP A 1 85 ? -9.516 24.984 1.168 1 98.12 85 ASP A O 1
ATOM 664 N N . PHE A 1 86 ? -7.852 23.781 1.862 1 97.81 86 PHE A N 1
ATOM 665 C CA . PHE A 1 86 ? -6.867 24.312 0.927 1 97.81 86 PHE A CA 1
ATOM 666 C C . PHE A 1 86 ? -6.609 23.328 -0.206 1 97.81 86 PHE A C 1
ATOM 668 O O . PHE A 1 86 ? -5.551 23.359 -0.84 1 97.81 86 PHE A O 1
ATOM 675 N N . SER A 1 87 ? -7.492 22.359 -0.49 1 97.38 87 SER A N 1
ATOM 676 C CA . SER A 1 87 ? -7.312 21.281 -1.441 1 97.38 87 SER A CA 1
ATOM 677 C C . SER A 1 87 ? -7.199 21.797 -2.869 1 97.38 87 SER A C 1
ATOM 679 O O . SER A 1 87 ? -6.574 21.156 -3.721 1 97.38 87 SER A O 1
ATOM 681 N N . ALA A 1 88 ? -7.777 23.016 -3.133 1 96 88 ALA A N 1
ATOM 682 C CA . ALA A 1 88 ? -7.734 23.594 -4.473 1 96 88 ALA A CA 1
ATOM 683 C C . ALA A 1 88 ? -6.508 24.469 -4.652 1 96 88 ALA A C 1
ATOM 685 O O . ALA A 1 88 ? -6.301 25.047 -5.719 1 96 88 ALA A O 1
ATOM 686 N N . GLY A 1 89 ? -5.758 24.609 -3.605 1 95.94 89 GLY A N 1
ATOM 687 C CA . GLY A 1 89 ? -4.582 25.453 -3.664 1 95.94 89 GLY A CA 1
ATOM 688 C C . GLY A 1 89 ? -4.902 26.922 -3.439 1 95.94 89 GLY A C 1
ATOM 689 O O . GLY A 1 89 ? -5.922 27.25 -2.836 1 95.94 89 GLY A O 1
ATOM 690 N N . PHE A 1 90 ? -3.938 27.75 -3.844 1 95.44 90 PHE A N 1
ATOM 691 C CA . PHE A 1 90 ? -3.984 29.156 -3.486 1 95.44 90 PHE A CA 1
ATOM 692 C C . PHE A 1 90 ? -4.91 29.922 -4.426 1 95.44 90 PHE A C 1
ATOM 694 O O . PHE A 1 90 ? -4.82 29.781 -5.645 1 95.44 90 PHE A O 1
ATOM 701 N N . ASP A 1 91 ? -5.797 30.609 -3.828 1 95 91 ASP A N 1
ATOM 702 C CA . ASP A 1 91 ? -6.672 31.625 -4.426 1 95 91 ASP A CA 1
ATOM 703 C C . ASP A 1 91 ? -6.582 32.938 -3.674 1 95 91 ASP A C 1
ATOM 705 O O . ASP A 1 91 ? -7.02 33.031 -2.525 1 95 91 ASP A O 1
ATOM 709 N N . PRO A 1 92 ? -6.086 34 -4.309 1 93.69 92 PRO A N 1
ATOM 710 C CA . PRO A 1 92 ? -5.855 35.25 -3.613 1 93.69 92 PRO A CA 1
ATOM 711 C C . PRO A 1 92 ? -7.141 35.875 -3.062 1 93.69 92 PRO A C 1
ATOM 713 O O . PRO A 1 92 ? -7.094 36.719 -2.16 1 93.69 92 PRO A O 1
ATOM 716 N N . GLU A 1 93 ? -8.211 35.469 -3.561 1 94.25 93 GLU A N 1
ATOM 717 C CA . GLU A 1 93 ? -9.484 36.031 -3.1 1 94.25 93 GLU A CA 1
ATOM 718 C C . GLU A 1 93 ? -9.969 35.312 -1.845 1 94.25 93 GLU A C 1
ATOM 720 O O . GLU A 1 93 ? -10.859 35.781 -1.144 1 94.25 93 GLU A O 1
ATOM 725 N N . ARG A 1 94 ? -9.336 34.156 -1.541 1 92.56 94 ARG A N 1
ATOM 726 C CA . ARG A 1 94 ? -9.891 33.344 -0.475 1 92.56 94 ARG A CA 1
ATOM 727 C C . ARG A 1 94 ? -8.891 33.188 0.664 1 92.56 94 ARG A C 1
ATOM 729 O O . ARG A 1 94 ? -9.273 32.875 1.796 1 92.56 94 ARG A O 1
ATOM 736 N N . TRP A 1 95 ? -7.641 33.312 0.258 1 94.06 95 TRP A N 1
ATOM 737 C CA . TRP A 1 95 ? -6.609 32.969 1.234 1 94.06 95 TRP A CA 1
ATOM 738 C C . TRP A 1 95 ? -5.656 34.156 1.439 1 94.06 95 TRP A C 1
ATOM 740 O O . TRP A 1 95 ? -5.406 34.906 0.512 1 94.06 95 TRP A O 1
ATOM 750 N N . PRO A 1 96 ? -5.176 34.281 2.742 1 92.69 96 PRO A N 1
ATOM 751 C CA . PRO A 1 96 ? -4.113 35.25 2.945 1 92.69 96 PRO A CA 1
ATOM 752 C C . PRO A 1 96 ? -2.916 35.031 2.023 1 92.69 96 PRO A C 1
ATOM 754 O O . PRO A 1 96 ? -2.617 33.906 1.661 1 92.69 96 PRO A O 1
ATOM 757 N N . SER A 1 97 ? -2.178 36.094 1.747 1 93.88 97 SER A N 1
ATOM 758 C CA . SER A 1 97 ? -1.083 36.062 0.783 1 93.88 97 SER A CA 1
ATOM 759 C C . SER A 1 97 ? 0.002 35.062 1.202 1 93.88 97 SER A C 1
ATOM 761 O O . SER A 1 97 ? 0.665 34.469 0.352 1 93.88 97 SER A O 1
ATOM 763 N N . LEU A 1 98 ? 0.162 34.906 2.473 1 93 98 LEU A N 1
ATOM 764 C CA . LEU A 1 98 ? 1.177 34 2.994 1 93 98 LEU A CA 1
ATOM 765 C C . LEU A 1 98 ? 0.971 32.594 2.453 1 93 98 LEU A C 1
ATOM 767 O O . LEU A 1 98 ? 1.938 31.844 2.244 1 93 98 LEU A O 1
ATOM 771 N N . TRP A 1 99 ? -0.228 32.188 2.166 1 94.56 99 TRP A N 1
ATOM 772 C CA . TRP A 1 99 ? -0.562 30.828 1.767 1 94.56 99 TRP A CA 1
ATOM 773 C C . TRP A 1 99 ? -0.116 30.562 0.334 1 94.56 99 TRP A C 1
ATOM 775 O O . TRP A 1 99 ? -0.079 29.406 -0.102 1 94.56 99 TRP A O 1
ATOM 785 N N . ALA A 1 100 ? 0.236 31.578 -0.396 1 94.56 100 ALA A N 1
ATOM 786 C CA . ALA A 1 100 ? 0.756 31.422 -1.752 1 94.56 100 ALA A CA 1
ATOM 787 C C . ALA A 1 100 ? 2.029 30.578 -1.755 1 94.56 100 ALA A C 1
ATOM 789 O O . ALA A 1 100 ? 2.336 29.906 -2.744 1 94.56 100 ALA A O 1
ATOM 790 N N . ASP A 1 101 ? 2.721 30.453 -0.613 1 94.31 101 ASP A N 1
ATOM 791 C CA . ASP A 1 101 ? 4.016 29.781 -0.512 1 94.31 101 ASP A CA 1
ATOM 792 C C . ASP A 1 101 ? 3.861 28.359 0.022 1 94.31 101 ASP A C 1
ATOM 794 O O . ASP A 1 101 ? 4.812 27.797 0.551 1 94.31 101 ASP A O 1
ATOM 798 N N . PHE A 1 102 ? 2.689 27.797 -0.153 1 94.25 102 PHE A N 1
ATOM 799 C CA . PHE A 1 102 ? 2.41 26.5 0.457 1 94.25 102 PHE A CA 1
ATOM 800 C C . PHE A 1 102 ? 3.27 25.422 -0.172 1 94.25 102 PHE A C 1
ATOM 802 O O . PHE A 1 102 ? 3.518 24.375 0.448 1 94.25 102 PHE A O 1
ATOM 809 N N . ALA A 1 103 ? 3.771 25.625 -1.416 1 92.62 103 ALA A N 1
ATOM 810 C CA . ALA A 1 103 ? 4.492 24.578 -2.148 1 92.62 103 ALA A CA 1
ATOM 811 C C . ALA A 1 103 ? 6 24.75 -2.004 1 92.62 103 ALA A C 1
ATOM 813 O O . ALA A 1 103 ? 6.777 24.078 -2.684 1 92.62 103 ALA A O 1
ATOM 814 N N . VAL A 1 104 ? 6.352 25.625 -1.108 1 93.25 104 VAL A N 1
ATOM 815 C CA . VAL A 1 104 ? 7.773 25.859 -0.898 1 93.25 104 VAL A CA 1
ATOM 816 C C . VAL A 1 104 ? 8.453 24.578 -0.423 1 93.25 104 VAL A C 1
ATOM 818 O O . VAL A 1 104 ? 7.832 23.766 0.259 1 93.25 104 VAL A O 1
ATOM 821 N N . ASP A 1 105 ? 9.719 24.438 -0.75 1 94.62 105 ASP A N 1
ATOM 822 C CA . ASP A 1 105 ? 10.523 23.359 -0.196 1 94.62 105 ASP A CA 1
ATOM 823 C C . ASP A 1 105 ? 10.852 23.609 1.273 1 94.62 105 ASP A C 1
ATOM 825 O O . ASP A 1 105 ? 11.938 24.094 1.6 1 94.62 105 ASP A O 1
ATOM 829 N N . TRP A 1 106 ? 9.93 23.172 2.064 1 93.56 106 TRP A N 1
ATOM 830 C CA . TRP A 1 106 ? 10.047 23.484 3.486 1 93.56 106 TRP A CA 1
ATOM 831 C C . TRP A 1 106 ? 11.305 22.844 4.078 1 93.56 106 TRP A C 1
ATOM 833 O O . TRP A 1 106 ? 11.883 23.375 5.027 1 93.56 106 TRP A O 1
ATOM 843 N N . ARG A 1 107 ? 11.734 21.719 3.662 1 92.75 107 ARG A N 1
ATOM 844 C CA . ARG A 1 107 ? 12.93 21.047 4.148 1 92.75 107 ARG A CA 1
ATOM 845 C C . ARG A 1 107 ? 14.18 21.891 3.893 1 92.75 107 ARG A C 1
ATOM 847 O O . ARG A 1 107 ? 15.031 22.031 4.773 1 92.75 107 ARG A O 1
ATOM 854 N N . ALA A 1 108 ? 14.219 22.391 2.625 1 94.12 108 ALA A N 1
ATOM 855 C CA . ALA A 1 108 ? 15.352 23.25 2.266 1 94.12 108 ALA A CA 1
ATOM 856 C C . ALA A 1 108 ? 15.398 24.5 3.15 1 94.12 108 ALA A C 1
ATOM 858 O O . ALA A 1 108 ? 16.484 24.938 3.541 1 94.12 108 ALA A O 1
ATOM 859 N N . GLU A 1 109 ? 14.242 25.094 3.484 1 94 109 GLU A N 1
ATOM 860 C CA . GLU A 1 109 ? 14.172 26.266 4.355 1 94 109 GLU A CA 1
ATOM 861 C C . GLU A 1 109 ? 14.688 25.938 5.758 1 94 109 GLU A C 1
ATOM 863 O O . GLU A 1 109 ? 15.555 26.641 6.285 1 94 109 GLU A O 1
ATOM 868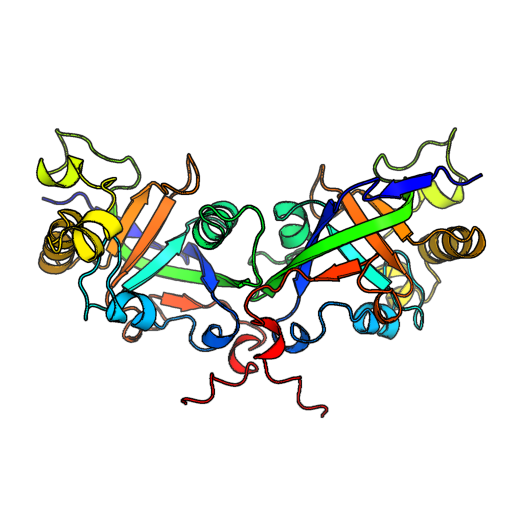 N N . TRP A 1 110 ? 14.258 24.844 6.258 1 92.56 110 TRP A N 1
ATOM 869 C CA . TRP A 1 110 ? 14.516 24.531 7.66 1 92.56 110 TRP A CA 1
ATOM 870 C C . TRP A 1 110 ? 15.875 23.875 7.824 1 92.56 110 TRP A C 1
ATOM 872 O O . TRP A 1 110 ? 16.688 24.312 8.641 1 92.56 110 TRP A O 1
ATOM 882 N N . PHE A 1 111 ? 16.219 22.844 7.113 1 91.56 111 PHE A N 1
ATOM 883 C CA . PHE A 1 111 ? 17.453 22.078 7.301 1 91.56 111 PHE A CA 1
ATOM 884 C C . PHE A 1 111 ? 18.609 22.719 6.547 1 91.56 111 PHE A C 1
ATOM 886 O O . PHE A 1 111 ? 19.766 22.578 6.941 1 91.56 111 PHE A O 1
ATOM 893 N N . GLY A 1 112 ? 18.281 23.453 5.484 1 91.81 112 GLY A N 1
ATOM 894 C CA . GLY A 1 112 ? 19.328 24.078 4.684 1 91.81 112 GLY A CA 1
ATOM 895 C C . GLY A 1 112 ? 19.656 25.484 5.141 1 91.81 112 GLY A C 1
ATOM 896 O O . GLY A 1 112 ? 20.812 25.812 5.391 1 91.81 112 GLY A O 1
ATOM 897 N N . LYS A 1 113 ? 18.594 26.297 5.367 1 94.38 113 LYS A N 1
ATOM 898 C CA . LYS A 1 113 ? 18.781 27.719 5.602 1 94.38 113 LYS A CA 1
ATOM 899 C C . LYS A 1 113 ? 18.547 28.078 7.066 1 94.38 113 LYS A C 1
ATOM 901 O O . LYS A 1 113 ? 18.797 29.203 7.488 1 94.38 113 LYS A O 1
ATOM 906 N N . SER A 1 114 ? 18 27.188 7.719 1 93.25 114 SER A N 1
ATOM 907 C CA . SER A 1 114 ? 17.672 27.406 9.125 1 93.25 114 SER A CA 1
ATOM 908 C C . SER A 1 114 ? 16.641 28.531 9.273 1 93.25 114 SER A C 1
ATOM 910 O O . SER A 1 114 ? 16.75 29.344 10.188 1 93.25 114 SER A O 1
ATOM 912 N N . VAL A 1 115 ? 15.797 28.625 8.344 1 94.56 115 VAL A N 1
ATOM 913 C CA . VAL A 1 115 ? 14.688 29.578 8.367 1 94.56 115 VAL A CA 1
ATOM 914 C C . VAL A 1 115 ? 13.367 28.812 8.492 1 94.56 115 VAL A C 1
ATOM 916 O O . VAL A 1 115 ? 13.18 27.781 7.855 1 94.56 115 VAL A O 1
ATOM 919 N N . GLU A 1 116 ? 12.531 29.359 9.352 1 95.44 116 GLU A N 1
ATOM 920 C CA . GLU A 1 116 ? 11.219 28.734 9.477 1 95.44 116 GLU A CA 1
ATOM 921 C C . GLU A 1 116 ? 10.43 28.844 8.172 1 95.44 116 GLU A C 1
ATOM 923 O O . GLU A 1 116 ? 10.297 29.938 7.617 1 95.44 116 GLU A O 1
ATOM 928 N N . PRO A 1 117 ? 9.938 27.766 7.695 1 96.62 117 PRO A N 1
ATOM 929 C CA . PRO A 1 117 ? 9.148 27.844 6.465 1 96.62 117 PRO A CA 1
ATOM 930 C C . PRO A 1 117 ? 7.805 28.531 6.676 1 96.62 117 PRO A C 1
ATOM 932 O O . PRO A 1 117 ? 7.195 28.406 7.738 1 96.62 117 PRO A O 1
ATOM 935 N N . PRO A 1 118 ? 7.273 29.25 5.68 1 95.75 118 PRO A N 1
ATOM 936 C CA . PRO A 1 118 ? 5.973 29.922 5.766 1 95.75 118 PRO A CA 1
ATOM 937 C C . PRO A 1 118 ? 4.84 28.953 6.129 1 95.75 118 PRO A C 1
ATOM 939 O O . PRO A 1 118 ? 3.861 29.359 6.758 1 95.75 118 PRO A O 1
ATOM 942 N N . THR A 1 119 ? 4.934 27.688 5.793 1 97.31 119 THR A N 1
ATOM 943 C CA . THR A 1 119 ? 3.875 26.719 6.016 1 97.31 119 THR A CA 1
ATOM 944 C C . THR A 1 119 ? 3.648 26.5 7.508 1 97.31 119 THR A C 1
ATOM 946 O O . THR A 1 119 ? 2.557 26.109 7.926 1 97.31 119 THR A O 1
ATOM 949 N N . TRP A 1 120 ? 4.66 26.719 8.32 1 97.62 120 TRP A N 1
ATOM 950 C CA . TRP A 1 120 ? 4.488 26.594 9.758 1 97.62 120 TRP A CA 1
ATOM 951 C C . TRP A 1 120 ? 3.562 27.672 10.297 1 97.62 120 TRP A C 1
ATOM 953 O O . TRP A 1 120 ? 2.783 27.438 11.227 1 97.62 120 TRP A O 1
ATOM 963 N N . TYR A 1 121 ? 3.623 28.828 9.703 1 96.19 121 TYR A N 1
ATOM 964 C CA . TYR A 1 121 ? 2.734 29.922 10.102 1 96.19 121 TYR A CA 1
ATOM 965 C C . TYR A 1 121 ? 1.302 29.641 9.664 1 96.19 121 TYR A C 1
ATOM 967 O O . TYR A 1 121 ? 0.352 30.016 10.359 1 96.19 121 TYR A O 1
ATOM 975 N N . MET A 1 122 ? 1.152 29.031 8.5 1 96.44 122 MET A N 1
ATOM 976 C CA . MET A 1 122 ? -0.171 28.578 8.078 1 96.44 122 MET A CA 1
ATOM 977 C C . MET A 1 122 ? -0.778 27.625 9.102 1 96.44 122 MET A C 1
ATOM 979 O O . MET A 1 122 ? -1.939 27.781 9.484 1 96.44 122 MET A O 1
ATOM 983 N N . ALA A 1 123 ? 0.025 26.703 9.555 1 97.19 123 ALA A N 1
ATOM 984 C CA . ALA A 1 123 ? -0.407 25.75 10.57 1 97.19 123 ALA A CA 1
ATOM 985 C C . ALA A 1 123 ? -0.803 26.453 11.859 1 97.19 123 ALA A C 1
ATOM 987 O O . ALA A 1 123 ? -1.827 26.125 12.469 1 97.19 123 ALA A O 1
ATOM 988 N N . ASP A 1 124 ? -0.012 27.438 12.25 1 96.56 124 ASP A N 1
ATOM 989 C CA . ASP A 1 124 ? -0.314 28.219 13.445 1 96.56 124 ASP A CA 1
ATOM 990 C C . ASP A 1 124 ? -1.69 28.875 13.344 1 96.56 124 ASP A C 1
ATOM 992 O O . ASP A 1 124 ? -2.467 28.859 14.297 1 96.56 124 ASP A O 1
ATOM 996 N N . ASP A 1 125 ? -1.905 29.453 12.25 1 95.44 125 ASP A N 1
ATOM 997 C CA . ASP A 1 125 ? -3.172 30.141 12.016 1 95.44 125 ASP A CA 1
ATOM 998 C C . ASP A 1 125 ? -4.348 29.172 12.125 1 95.44 125 ASP A C 1
ATOM 1000 O O . ASP A 1 125 ? -5.367 29.5 12.742 1 95.44 125 ASP A O 1
ATOM 1004 N N . VAL A 1 126 ? -4.215 28.047 11.539 1 97.19 126 VAL A N 1
ATOM 1005 C CA . VAL A 1 126 ? -5.266 27.031 11.516 1 97.19 126 VAL A CA 1
ATOM 1006 C C . VAL A 1 126 ? -5.555 26.547 12.93 1 97.19 126 VAL A C 1
ATOM 1008 O O . VAL A 1 126 ? -6.715 26.469 13.336 1 97.19 126 VAL A O 1
ATOM 1011 N N . VAL A 1 127 ? -4.543 26.297 13.672 1 96.56 127 VAL A N 1
ATOM 1012 C CA . VAL A 1 127 ? -4.691 25.828 15.047 1 96.56 127 VAL A CA 1
ATOM 1013 C C . VAL A 1 127 ? -5.305 26.938 15.906 1 96.56 127 VAL A C 1
ATOM 1015 O O . VAL A 1 127 ? -6.184 26.672 16.734 1 96.56 127 VAL A O 1
ATOM 1018 N N . ALA A 1 128 ? -4.855 28.156 15.695 1 95.81 128 ALA A N 1
ATOM 1019 C CA . ALA A 1 128 ? -5.371 29.297 16.438 1 95.81 128 ALA A CA 1
ATOM 1020 C C . ALA A 1 128 ? -6.867 29.484 16.203 1 95.81 128 ALA A C 1
ATOM 1022 O O . ALA A 1 128 ? -7.602 29.891 17.109 1 95.81 128 ALA A O 1
ATOM 1023 N N . GLU A 1 129 ? -7.324 29.141 15.055 1 96.38 129 GLU A N 1
ATOM 1024 C CA . GLU A 1 129 ? -8.734 29.266 14.695 1 96.38 129 GLU A CA 1
ATOM 1025 C C . GLU A 1 129 ? -9.547 28.094 15.234 1 96.38 129 GLU A C 1
ATOM 1027 O O . GLU A 1 129 ? -10.766 28.047 15.055 1 96.38 129 GLU A O 1
ATOM 1032 N N . GLY A 1 130 ? -8.867 27.109 15.828 1 96.25 130 GLY A N 1
ATOM 1033 C CA . GLY A 1 130 ? -9.539 25.969 16.422 1 96.25 130 GLY A CA 1
ATOM 1034 C C . GLY A 1 130 ? -9.852 24.875 15.43 1 96.25 130 GLY A C 1
ATOM 1035 O O . GLY A 1 130 ? -10.695 24.016 15.688 1 96.25 130 GLY A O 1
ATOM 1036 N N . LEU A 1 131 ? -9.242 24.969 14.273 1 98 131 LEU A N 1
ATOM 1037 C CA . LEU A 1 131 ? -9.445 23.938 13.266 1 98 131 LEU A CA 1
ATOM 1038 C C . LEU A 1 131 ? -8.594 22.703 13.562 1 98 131 LEU A C 1
ATOM 1040 O O . LEU A 1 131 ? -7.582 22.797 14.258 1 98 131 LEU A O 1
ATOM 1044 N N . ASP A 1 132 ? -9.008 21.562 13.047 1 98.25 132 ASP A N 1
ATOM 1045 C CA . ASP A 1 132 ? -8.43 20.266 13.398 1 98.25 132 ASP A CA 1
ATOM 1046 C C . ASP A 1 132 ? -7.301 19.891 12.445 1 98.25 132 ASP A C 1
ATOM 1048 O O . ASP A 1 132 ? -6.523 18.984 12.719 1 98.25 132 ASP A O 1
ATOM 1052 N N . GLY A 1 133 ? -7.223 20.547 11.289 1 98.5 133 GLY A N 1
ATOM 1053 C CA . GLY A 1 133 ? -6.242 20.172 10.289 1 98.5 133 GLY A CA 1
ATOM 1054 C C . GLY A 1 133 ? -6.344 21 9.016 1 98.5 133 GLY A C 1
ATOM 1055 O O . GLY A 1 133 ? -6.973 22.062 9.008 1 98.5 133 GLY A O 1
ATOM 1056 N N . ILE A 1 134 ? -5.629 20.562 7.984 1 98.62 134 ILE A N 1
ATOM 1057 C CA . ILE A 1 134 ? -5.578 21.234 6.691 1 98.62 134 ILE A CA 1
ATOM 1058 C C . ILE A 1 134 ? -5.719 20.219 5.57 1 98.62 134 ILE A C 1
ATOM 1060 O O . ILE A 1 134 ? -4.992 19.219 5.543 1 98.62 134 ILE A O 1
ATOM 1064 N N . LEU A 1 135 ? -6.672 20.391 4.691 1 98.69 135 LEU A N 1
ATOM 1065 C CA . LEU A 1 135 ? -6.652 19.75 3.387 1 98.69 135 LEU A CA 1
ATOM 1066 C C . LEU A 1 135 ? -5.754 20.516 2.414 1 98.69 135 LEU A C 1
ATOM 1068 O O . LEU A 1 135 ? -5.84 21.734 2.312 1 98.69 135 LEU A O 1
ATOM 1072 N N . PHE A 1 136 ? -4.906 19.781 1.725 1 98.31 136 PHE A N 1
ATOM 1073 C CA . PHE A 1 136 ? -3.994 20.484 0.827 1 98.31 136 PHE A CA 1
ATOM 1074 C C . PHE A 1 136 ? -3.607 19.594 -0.349 1 98.31 136 PHE A C 1
ATOM 1076 O O . PHE A 1 136 ? -3.627 18.375 -0.237 1 98.31 136 PHE A O 1
ATOM 1083 N N . PRO A 1 137 ? -3.266 20.172 -1.499 1 98 137 PRO A N 1
ATOM 1084 C CA . PRO A 1 137 ? -2.906 19.359 -2.662 1 98 137 PRO A CA 1
ATOM 1085 C C . PRO A 1 137 ? -1.595 18.594 -2.473 1 98 137 PRO A C 1
ATOM 1087 O O . PRO A 1 137 ? -0.65 19.125 -1.883 1 98 137 PRO A O 1
ATOM 1090 N N . SER A 1 138 ? -1.593 17.375 -2.949 1 97.88 138 SER A N 1
ATOM 1091 C CA . SER A 1 138 ? -0.372 16.578 -2.928 1 97.88 138 SER A CA 1
ATOM 1092 C C . SER A 1 138 ? 0.65 17.109 -3.93 1 97.88 138 SER A C 1
ATOM 1094 O O . SER A 1 138 ? 0.296 17.469 -5.055 1 97.88 138 SER A O 1
ATOM 1096 N N . GLN A 1 139 ? 1.83 17.203 -3.48 1 94.88 139 GLN A N 1
ATOM 1097 C CA . GLN A 1 139 ? 2.912 17.516 -4.406 1 94.88 139 GLN A CA 1
ATOM 1098 C C . GLN A 1 139 ? 3.488 16.25 -5.039 1 94.88 139 GLN A C 1
ATOM 1100 O O . GLN A 1 139 ? 4.074 16.312 -6.121 1 94.88 139 GLN A O 1
ATOM 1105 N N . ALA A 1 140 ? 3.334 15.141 -4.375 1 95.31 140 ALA A N 1
ATOM 1106 C CA . ALA A 1 140 ? 3.883 13.875 -4.84 1 95.31 140 ALA A CA 1
ATOM 1107 C C . ALA A 1 140 ? 3.033 13.281 -5.961 1 95.31 140 ALA A C 1
ATOM 1109 O O . ALA A 1 140 ? 3.541 12.555 -6.82 1 95.31 140 ALA A O 1
ATOM 1110 N N . ARG A 1 141 ? 1.725 13.617 -5.996 1 96.69 141 ARG A N 1
ATOM 1111 C CA . ARG A 1 141 ? 0.809 13.078 -6.996 1 96.69 141 ARG A CA 1
ATOM 1112 C C . ARG A 1 141 ? -0.154 14.148 -7.488 1 96.69 141 ARG A C 1
ATOM 1114 O O . ARG A 1 141 ? -1.059 14.562 -6.762 1 96.69 141 ARG A O 1
ATOM 1121 N N . PRO A 1 142 ? 0.002 14.547 -8.758 1 95.69 142 PRO A N 1
ATOM 1122 C CA . PRO A 1 142 ? -0.962 15.5 -9.312 1 95.69 142 PRO A CA 1
ATOM 1123 C C . PRO A 1 142 ? -2.406 15.016 -9.188 1 95.69 142 PRO A C 1
ATOM 1125 O O . PRO A 1 142 ? -2.703 13.859 -9.5 1 95.69 142 PRO A O 1
ATOM 1128 N N . GLY A 1 143 ? -3.254 15.914 -8.68 1 97 143 GLY A N 1
ATOM 1129 C CA . GLY A 1 143 ? -4.66 15.578 -8.516 1 97 143 GLY A CA 1
ATOM 1130 C C . GLY A 1 143 ? -4.977 14.961 -7.168 1 97 143 GLY A C 1
ATOM 1131 O O . GLY A 1 143 ? -6.145 14.844 -6.793 1 97 143 GLY A O 1
ATOM 1132 N N . GLY A 1 144 ? -3.963 14.539 -6.48 1 98.19 144 GLY A N 1
ATOM 1133 C CA . GLY A 1 144 ? -4.152 13.977 -5.152 1 98.19 144 GLY A CA 1
ATOM 1134 C C . GLY A 1 144 ? -4.359 15.039 -4.086 1 98.19 144 GLY A C 1
ATOM 1135 O O . GLY A 1 144 ? -3.975 16.203 -4.27 1 98.19 144 GLY A O 1
ATOM 1136 N N . THR A 1 145 ? -5 14.688 -3.012 1 98.62 145 THR A N 1
ATOM 1137 C CA . THR A 1 145 ? -5.227 15.555 -1.864 1 98.62 145 THR A CA 1
ATOM 1138 C C . THR A 1 145 ? -4.766 14.883 -0.574 1 98.62 145 THR A C 1
ATOM 1140 O O . THR A 1 145 ? -4.988 13.688 -0.377 1 98.62 145 THR A O 1
ATOM 1143 N N . ASN A 1 146 ? -4.109 15.656 0.285 1 98.69 146 ASN A N 1
ATOM 1144 C CA . ASN A 1 146 ? -3.668 15.203 1.602 1 98.69 146 ASN A CA 1
ATOM 1145 C C . ASN A 1 146 ? -4.441 15.898 2.719 1 98.69 146 ASN A C 1
ATOM 1147 O O . ASN A 1 146 ? -5.105 16.906 2.484 1 98.69 146 ASN A O 1
ATOM 1151 N N . LEU A 1 147 ? -4.43 15.305 3.848 1 98.81 147 LEU A N 1
ATOM 1152 C CA . LEU A 1 147 ? -5.023 15.828 5.074 1 98.81 147 LEU A CA 1
ATOM 1153 C C . LEU A 1 147 ? -4.039 15.727 6.234 1 98.81 147 LEU A C 1
ATOM 1155 O O . LEU A 1 147 ? -3.547 14.633 6.543 1 98.81 147 LEU A O 1
ATOM 1159 N N . VAL A 1 148 ? -3.682 16.812 6.789 1 98.69 148 VAL A N 1
ATOM 1160 C CA . VAL A 1 148 ? -2.936 16.781 8.047 1 98.69 148 VAL A CA 1
ATOM 1161 C C . VAL A 1 148 ? -3.891 16.984 9.219 1 98.69 148 VAL A C 1
ATOM 1163 O O . VAL A 1 148 ? -4.758 17.859 9.172 1 98.69 148 VAL A O 1
ATOM 1166 N N . VAL A 1 149 ? -3.803 16.172 10.203 1 98.62 149 VAL A N 1
ATOM 1167 C CA . VAL A 1 149 ? -4.637 16.219 11.398 1 98.62 149 VAL A CA 1
ATOM 1168 C C . VAL A 1 149 ? -3.771 16.516 12.625 1 98.62 149 VAL A C 1
ATOM 1170 O O . VAL A 1 149 ? -2.781 15.82 12.867 1 98.62 149 VAL A O 1
ATOM 1173 N N . TYR A 1 150 ? -4.121 17.5 13.398 1 97.69 150 TYR A N 1
ATOM 1174 C CA . TYR A 1 150 ? -3.361 17.875 14.578 1 97.69 150 TYR A CA 1
ATOM 1175 C C . TYR A 1 150 ? -3.869 17.141 15.812 1 97.69 150 TYR A C 1
ATOM 1177 O O . TYR A 1 150 ? -5.043 16.766 15.883 1 97.69 150 TYR A O 1
ATOM 1185 N N . ARG A 1 151 ? -3.004 16.875 16.797 1 95.06 151 ARG A N 1
ATOM 1186 C CA . ARG A 1 151 ? -3.293 16.172 18.047 1 95.06 151 ARG A CA 1
ATOM 1187 C C . ARG A 1 151 ? -3.871 14.789 17.781 1 95.06 151 ARG A C 1
ATOM 1189 O O . ARG A 1 151 ? -4.879 14.406 18.375 1 95.06 151 ARG A O 1
ATOM 1196 N N . SER A 1 152 ? -3.318 14.117 16.797 1 94.44 152 SER A N 1
ATOM 1197 C CA . SER A 1 152 ? -3.842 12.836 16.344 1 94.44 152 SER A CA 1
ATOM 1198 C C . SER A 1 152 ? -3.898 11.82 17.484 1 94.44 152 SER A C 1
ATOM 1200 O O . SER A 1 152 ? -4.895 11.117 17.641 1 94.44 152 SER A O 1
ATOM 1202 N N . SER A 1 153 ? -2.871 11.727 18.328 1 92.5 153 SER A N 1
ATOM 1203 C CA . SER A 1 153 ? -2.773 10.727 19.391 1 92.5 153 SER A CA 1
ATOM 1204 C C . SER A 1 153 ? -3.801 10.984 20.484 1 92.5 153 SER A C 1
ATOM 1206 O O . SER A 1 153 ? -4.176 10.07 21.219 1 92.5 153 SER A O 1
ATOM 1208 N N . ALA A 1 154 ? -4.262 12.18 20.562 1 94.12 154 ALA A N 1
ATOM 1209 C CA . ALA A 1 154 ? -5.168 12.555 21.641 1 94.12 154 ALA A CA 1
ATOM 1210 C C . ALA A 1 154 ? -6.621 12.547 21.172 1 94.12 154 ALA A C 1
ATOM 1212 O O . ALA A 1 154 ? -7.539 12.742 21.969 1 94.12 154 ALA A O 1
ATOM 1213 N N . ARG A 1 155 ? -6.812 12.367 19.938 1 95.81 155 ARG A N 1
ATOM 1214 C CA . ARG A 1 155 ? -8.18 12.422 19.422 1 95.81 155 ARG A CA 1
ATOM 1215 C C . ARG A 1 155 ? -8.961 11.18 19.812 1 95.81 155 ARG A C 1
ATOM 1217 O O . ARG A 1 155 ? -8.43 10.07 19.812 1 95.81 155 ARG A O 1
ATOM 1224 N N . PRO A 1 156 ? -10.234 11.383 20.125 1 96.31 156 PRO A N 1
ATOM 1225 C CA . PRO A 1 156 ? -11.062 10.211 20.406 1 96.31 156 PRO A CA 1
ATOM 1226 C C . PRO A 1 156 ? -11.25 9.32 19.188 1 96.31 156 PRO A C 1
ATOM 1228 O O . PRO A 1 156 ? -11.242 9.805 18.047 1 96.31 156 PRO A O 1
ATOM 1231 N N . ALA A 1 157 ? -11.484 8.078 19.438 1 96 157 ALA A N 1
ATOM 1232 C CA . ALA A 1 157 ? -11.68 7.098 18.375 1 96 157 ALA A CA 1
ATOM 1233 C C . ALA A 1 157 ? -12.875 7.469 17.5 1 96 157 ALA A C 1
ATOM 1235 O O . ALA A 1 157 ? -12.922 7.121 16.328 1 96 157 ALA A O 1
ATOM 1236 N N . ALA A 1 158 ? -13.805 8.195 18.047 1 96.06 158 ALA A N 1
ATOM 1237 C CA . ALA A 1 158 ? -14.992 8.617 17.297 1 96.06 158 ALA A CA 1
ATOM 1238 C C . ALA A 1 158 ? -14.625 9.602 16.203 1 96.06 158 ALA A C 1
ATOM 1240 O O . ALA A 1 158 ? -15.352 9.734 15.211 1 96.06 158 ALA A O 1
ATOM 1241 N N . GLN A 1 159 ? -13.539 10.297 16.312 1 97.62 159 GLN A N 1
ATOM 1242 C CA . GLN A 1 159 ? -13.133 11.312 15.344 1 97.62 159 GLN A CA 1
ATOM 1243 C C . GLN A 1 159 ? -12.055 10.789 14.406 1 97.62 159 GLN A C 1
ATOM 1245 O O . GLN A 1 159 ? -11.984 11.195 13.242 1 97.62 159 GLN A O 1
ATOM 1250 N N . LEU A 1 160 ? -11.242 9.984 14.922 1 98.38 160 LEU A N 1
ATOM 1251 C CA . LEU A 1 160 ? -10.102 9.453 14.18 1 98.38 160 LEU A CA 1
ATOM 1252 C C . LEU A 1 160 ? -9.75 8.047 14.656 1 98.38 160 LEU A C 1
ATOM 1254 O O . LEU A 1 160 ? -9.43 7.848 15.828 1 98.38 160 LEU A O 1
ATOM 1258 N N . ARG A 1 161 ? -9.758 7.098 13.766 1 97.81 161 ARG A N 1
ATOM 1259 C CA . ARG A 1 161 ? -9.367 5.738 14.117 1 97.81 161 ARG A CA 1
ATOM 1260 C C . ARG A 1 161 ? -8.797 5 12.906 1 97.81 161 ARG A C 1
ATOM 1262 O O . ARG A 1 161 ? -9.117 5.336 11.766 1 97.81 161 ARG A O 1
ATOM 1269 N N . VAL A 1 162 ? -7.996 4.059 13.156 1 98.12 162 VAL A N 1
ATOM 1270 C CA . VAL A 1 162 ? -7.469 3.189 12.109 1 98.12 162 VAL A CA 1
ATOM 1271 C C . VAL A 1 162 ? -8.406 2 11.906 1 98.12 162 VAL A C 1
ATOM 1273 O O . VAL A 1 162 ? -9 1.498 12.867 1 98.12 162 VAL A O 1
ATOM 1276 N N . TYR A 1 163 ? -8.672 1.64 10.664 1 98.06 163 TYR A N 1
ATOM 1277 C CA . TYR A 1 163 ? -9.438 0.437 10.336 1 98.06 163 TYR A CA 1
ATOM 1278 C C . TYR A 1 163 ? -8.555 -0.804 10.43 1 98.06 163 TYR A C 1
ATOM 1280 O O . TYR A 1 163 ? -7.805 -1.111 9.5 1 98.06 163 TYR A O 1
ATOM 1288 N N . ASP A 1 164 ? -8.703 -1.561 11.523 1 97 164 ASP A N 1
ATOM 1289 C CA . ASP A 1 164 ? -7.914 -2.756 11.805 1 97 164 ASP A CA 1
ATOM 1290 C C . ASP A 1 164 ? -8.789 -3.867 12.383 1 97 164 ASP A C 1
ATOM 1292 O O . ASP A 1 164 ? -8.578 -4.305 13.516 1 97 164 ASP A O 1
ATOM 1296 N N . PRO A 1 165 ? -9.664 -4.406 11.539 1 95.5 165 PRO A N 1
ATOM 1297 C CA . PRO A 1 165 ? -10.68 -5.328 12.055 1 95.5 165 PRO A CA 1
ATOM 1298 C C . PRO A 1 165 ? -10.078 -6.629 12.578 1 95.5 165 PRO A C 1
ATOM 1300 O O . PRO A 1 165 ? -10.656 -7.27 13.461 1 95.5 165 PRO A O 1
ATOM 1303 N N . ASP A 1 166 ? -8.852 -7.004 12.148 1 93.19 166 ASP A N 1
ATOM 1304 C CA . ASP A 1 166 ? -8.258 -8.281 12.516 1 93.19 166 ASP A CA 1
ATOM 1305 C C . ASP A 1 166 ? -7.16 -8.094 13.57 1 93.19 166 ASP A C 1
ATOM 1307 O O . ASP A 1 166 ? -6.508 -9.062 13.969 1 93.19 166 ASP A O 1
ATOM 1311 N N . GLY A 1 167 ? -6.902 -6.859 13.945 1 94.19 167 GLY A N 1
ATOM 1312 C CA . GLY A 1 167 ? -5.859 -6.562 14.914 1 94.19 167 GLY A CA 1
ATOM 1313 C C . GLY A 1 167 ? -4.461 -6.824 14.383 1 94.19 167 GLY A C 1
ATOM 1314 O O . GLY A 1 167 ? -3.566 -7.203 15.141 1 94.19 167 GLY A O 1
ATOM 1315 N N . ALA A 1 168 ? -4.289 -6.676 13.102 1 92.94 168 ALA A N 1
ATOM 1316 C CA . ALA A 1 168 ? -3.027 -6.992 12.445 1 92.94 168 ALA A CA 1
ATOM 1317 C C . ALA A 1 168 ? -1.911 -6.066 12.914 1 92.94 168 ALA A C 1
ATOM 1319 O O . ALA A 1 168 ? -0.753 -6.477 13.016 1 92.94 168 ALA A O 1
ATOM 1320 N N . LEU A 1 169 ? -2.221 -4.844 13.164 1 92.94 169 LEU A N 1
ATOM 1321 C CA . LEU A 1 169 ? -1.222 -3.854 13.547 1 92.94 169 LEU A CA 1
ATOM 1322 C C . LEU A 1 169 ? -0.711 -4.109 14.961 1 92.94 169 LEU A C 1
ATOM 1324 O O . LEU A 1 169 ? 0.464 -3.877 15.258 1 92.94 169 LEU A O 1
ATOM 1328 N N . GLN A 1 170 ? -1.54 -4.602 15.797 1 84.69 170 GLN A N 1
ATOM 1329 C CA . GLN A 1 170 ? -1.183 -4.863 17.188 1 84.69 170 GLN A CA 1
ATOM 1330 C C . GLN A 1 170 ? -0.303 -6.105 17.312 1 84.69 170 GLN A C 1
ATOM 1332 O O . GLN A 1 170 ? 0.352 -6.309 18.328 1 84.69 170 GLN A O 1
ATOM 1337 N N . LYS A 1 171 ? -0.329 -6.879 16.328 1 81.81 171 LYS A N 1
ATOM 1338 C CA . LYS A 1 171 ? 0.424 -8.125 16.344 1 81.81 171 LYS A CA 1
ATOM 1339 C C . LYS A 1 171 ? 1.881 -7.902 15.953 1 81.81 171 LYS A C 1
ATOM 1341 O O . LYS A 1 171 ? 2.719 -8.789 16.109 1 81.81 171 LYS A O 1
ATOM 1346 N N . ILE A 1 172 ? 2.129 -6.645 15.539 1 80.38 172 ILE A N 1
ATOM 1347 C CA . ILE A 1 172 ? 3.498 -6.285 15.18 1 80.38 172 ILE A CA 1
ATOM 1348 C C . ILE A 1 172 ? 4.262 -5.867 16.438 1 80.38 172 ILE A C 1
ATOM 1350 O O . ILE A 1 172 ? 3.748 -5.102 17.25 1 80.38 172 ILE A O 1
ATOM 1354 N N . ALA A 1 173 ? 5.371 -6.566 16.766 1 70.06 173 ALA A N 1
ATOM 1355 C CA . ALA A 1 173 ? 6.145 -6.145 17.922 1 70.06 173 ALA A CA 1
ATOM 1356 C C . ALA A 1 173 ? 6.598 -4.695 17.781 1 70.06 173 ALA A C 1
ATOM 1358 O O . ALA A 1 173 ? 7.074 -4.285 16.719 1 70.06 173 ALA A O 1
ATOM 1359 N N . PRO A 1 174 ? 6.379 -3.943 18.828 1 61.5 174 PRO A N 1
ATOM 1360 C CA . PRO A 1 174 ? 6.848 -2.555 18.797 1 61.5 174 PRO A CA 1
ATOM 1361 C C . PRO A 1 174 ? 8.359 -2.445 18.641 1 61.5 174 PRO A C 1
ATOM 1363 O O . PRO A 1 174 ? 9.086 -3.398 18.938 1 61.5 174 PRO A O 1
ATOM 1366 N N . PRO A 1 175 ? 8.766 -1.28 17.938 1 59.5 175 PRO A N 1
ATOM 1367 C CA . PRO A 1 175 ? 10.219 -1.111 17.875 1 59.5 175 PRO A CA 1
ATOM 1368 C C . PRO A 1 175 ? 10.883 -1.151 19.25 1 59.5 175 PRO A C 1
ATOM 1370 O O . PRO A 1 175 ? 10.273 -0.739 20.234 1 59.5 175 PRO A O 1
ATOM 1373 N N . THR A 1 176 ? 11.695 -2.223 19.391 1 52.47 176 THR A N 1
ATOM 1374 C CA . THR A 1 176 ? 12.414 -2.244 20.672 1 52.47 176 THR A CA 1
ATOM 1375 C C . THR A 1 176 ? 13.109 -0.908 20.922 1 52.47 176 THR A C 1
ATOM 1377 O O . THR A 1 176 ? 13.781 -0.377 20.031 1 52.47 176 THR A O 1
ATOM 1380 N N . GLY A 1 177 ? 12.477 -0.04 21.578 1 43.84 177 GLY A N 1
ATOM 1381 C CA . GLY A 1 177 ? 13.086 1.191 22.062 1 43.84 177 GLY A CA 1
ATOM 1382 C C . GLY A 1 177 ? 14.586 1.076 22.25 1 43.84 177 GLY A C 1
ATOM 1383 O O . GLY A 1 177 ? 15.055 0.242 23.031 1 43.84 177 GLY A O 1
ATOM 1384 N N . HIS A 1 178 ? 15.414 0.872 21.203 1 37.31 178 HIS A N 1
ATOM 1385 C CA . HIS A 1 178 ? 16.719 1.246 21.719 1 37.31 178 HIS A CA 1
ATOM 1386 C C . HIS A 1 178 ? 16.844 2.758 21.875 1 37.31 178 HIS A C 1
ATOM 1388 O O . HIS A 1 178 ? 16.266 3.516 21.109 1 37.31 178 HIS A O 1
ATOM 1394 N N . MET B 1 1 ? 2.139 -26.203 -27.562 1 82.06 1 MET B N 1
ATOM 1395 C CA . MET B 1 1 ? 3.193 -25.531 -26.812 1 82.06 1 MET B CA 1
ATOM 1396 C C . MET B 1 1 ? 2.641 -24.312 -26.078 1 82.06 1 MET B C 1
ATOM 1398 O O . MET B 1 1 ? 1.822 -23.562 -26.641 1 82.06 1 MET B O 1
ATOM 1402 N N . ILE B 1 2 ? 2.912 -24.125 -24.734 1 90.25 2 ILE B N 1
ATOM 1403 C CA . ILE B 1 2 ? 2.434 -23 -23.938 1 90.25 2 ILE B CA 1
ATOM 1404 C C . ILE B 1 2 ? 3.219 -21.75 -24.297 1 90.25 2 ILE B C 1
ATOM 1406 O O . ILE B 1 2 ? 4.449 -21.734 -24.219 1 90.25 2 ILE B O 1
ATOM 1410 N N . PRO B 1 3 ? 2.484 -20.75 -24.859 1 93.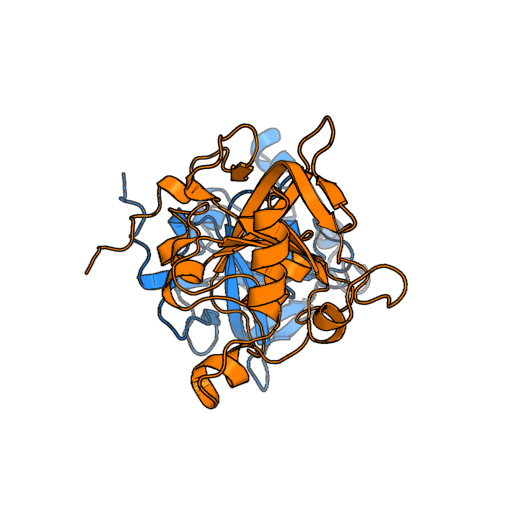94 3 PRO B N 1
ATOM 1411 C CA . PRO B 1 3 ? 3.182 -19.484 -25.125 1 93.94 3 PRO B CA 1
ATOM 1412 C C . PRO B 1 3 ? 3.883 -18.938 -23.875 1 93.94 3 PRO B C 1
ATOM 1414 O O . PRO B 1 3 ? 3.277 -18.859 -22.812 1 93.94 3 PRO B O 1
ATOM 1417 N N . SER B 1 4 ? 5.195 -18.672 -24.047 1 96.31 4 SER B N 1
ATOM 1418 C CA . SER B 1 4 ? 5.965 -18.234 -22.891 1 96.31 4 SER B CA 1
ATOM 1419 C C . SER B 1 4 ? 6.781 -16.984 -23.219 1 96.31 4 SER B C 1
ATOM 1421 O O . SER B 1 4 ? 7 -16.672 -24.375 1 96.31 4 SER B O 1
ATOM 1423 N N . VAL B 1 5 ? 7.094 -16.25 -22.203 1 97.31 5 VAL B N 1
ATOM 1424 C CA . VAL B 1 5 ? 7.941 -15.062 -22.281 1 97.31 5 VAL B CA 1
ATOM 1425 C C . VAL B 1 5 ? 8.914 -15.039 -21.109 1 97.31 5 VAL B C 1
ATOM 1427 O O . VAL B 1 5 ? 8.656 -15.648 -20.062 1 97.31 5 VAL B O 1
ATOM 1430 N N . THR B 1 6 ? 10.047 -14.406 -21.312 1 97.81 6 THR B N 1
ATOM 1431 C CA . THR B 1 6 ? 11 -14.227 -20.219 1 97.81 6 THR B CA 1
ATOM 1432 C C . THR B 1 6 ? 10.797 -12.875 -19.531 1 97.81 6 THR B C 1
ATOM 1434 O O . THR B 1 6 ? 10.852 -11.836 -20.188 1 97.81 6 THR B O 1
ATOM 1437 N N . ARG B 1 7 ? 10.484 -12.883 -18.234 1 97.19 7 ARG B N 1
ATOM 1438 C CA . ARG B 1 7 ? 10.375 -11.656 -17.453 1 97.19 7 ARG B CA 1
ATOM 1439 C C . ARG B 1 7 ? 11.734 -11.227 -16.906 1 97.19 7 ARG B C 1
ATOM 1441 O O . ARG B 1 7 ? 12.508 -12.055 -16.422 1 97.19 7 ARG B O 1
ATOM 1448 N N . GLY B 1 8 ? 11.922 -9.828 -16.969 1 97.25 8 GLY B N 1
ATOM 1449 C CA . GLY B 1 8 ? 13.195 -9.305 -16.516 1 97.25 8 GLY B CA 1
ATOM 1450 C C . GLY B 1 8 ? 14.367 -9.711 -17.391 1 97.25 8 GLY B C 1
ATOM 1451 O O . GLY B 1 8 ? 15.391 -10.164 -16.891 1 97.25 8 GLY B O 1
ATOM 1452 N N . GLU B 1 9 ? 14 -9.5 -18.656 1 90.56 9 GLU B N 1
ATOM 1453 C CA . GLU B 1 9 ? 15.055 -9.773 -19.625 1 90.56 9 GLU B CA 1
ATOM 1454 C C . GLU B 1 9 ? 16.125 -8.695 -19.594 1 90.56 9 GLU B C 1
ATOM 1456 O O . GLU B 1 9 ? 15.844 -7.516 -19.797 1 90.56 9 GLU B O 1
ATOM 1461 N N . ASP B 1 10 ? 17.344 -8.867 -19.156 1 90 10 ASP B N 1
ATOM 1462 C CA . ASP B 1 10 ? 18.562 -8.062 -19.172 1 90 10 ASP B CA 1
ATOM 1463 C C . ASP B 1 10 ? 18.578 -7.066 -18.016 1 90 10 ASP B C 1
ATOM 1465 O O . ASP B 1 10 ? 19.578 -6.375 -17.797 1 90 10 ASP B O 1
ATOM 1469 N N . LYS B 1 11 ? 17.297 -6.871 -17.391 1 94.25 11 LYS B N 1
ATOM 1470 C CA . LYS B 1 11 ? 17.234 -5.98 -16.234 1 94.25 11 LYS B CA 1
ATOM 1471 C C . LYS B 1 11 ? 16.188 -6.469 -15.219 1 94.25 11 LYS B C 1
ATOM 1473 O O . LYS B 1 11 ? 15.367 -7.328 -15.539 1 94.25 11 LYS B O 1
ATOM 1478 N N . ASP B 1 12 ? 16.188 -5.875 -14.078 1 96.75 12 ASP B N 1
ATOM 1479 C CA . ASP B 1 12 ? 15.195 -6.172 -13.055 1 96.75 12 ASP B CA 1
ATOM 1480 C C . ASP B 1 12 ? 13.82 -5.656 -13.461 1 96.75 12 ASP B C 1
ATOM 1482 O O . ASP B 1 12 ? 13.688 -4.527 -13.938 1 96.75 12 ASP B O 1
ATOM 1486 N N . GLU B 1 13 ? 12.906 -6.512 -13.359 1 98 13 GLU B N 1
ATOM 1487 C CA . GLU B 1 13 ? 11.523 -6.078 -13.516 1 98 13 GLU B CA 1
ATOM 1488 C C . GLU B 1 13 ? 10.805 -6.027 -12.164 1 98 13 GLU B C 1
ATOM 1490 O O . GLU B 1 13 ? 10.883 -6.973 -11.375 1 98 13 GLU B O 1
ATOM 1495 N N . ALA B 1 14 ? 10.148 -4.902 -11.93 1 98.38 14 ALA B N 1
ATOM 1496 C CA . ALA B 1 14 ? 9.5 -4.711 -10.633 1 98.38 14 ALA B CA 1
ATOM 1497 C C . ALA B 1 14 ? 8.109 -5.344 -10.625 1 98.38 14 ALA B C 1
ATOM 1499 O O . ALA B 1 14 ? 7.363 -5.234 -11.609 1 98.38 14 ALA B O 1
ATOM 1500 N N . CYS B 1 15 ? 7.758 -6.016 -9.586 1 98.75 15 CYS B N 1
ATOM 1501 C CA . CYS B 1 15 ? 6.441 -6.523 -9.227 1 98.75 15 CYS B CA 1
ATOM 1502 C C . CYS B 1 15 ? 6.078 -6.145 -7.797 1 98.75 15 CYS B C 1
ATOM 1504 O O . CYS B 1 15 ? 6.914 -5.625 -7.055 1 98.75 15 CYS B O 1
ATOM 1506 N N . TYR B 1 16 ? 4.848 -6.426 -7.445 1 98.81 16 TYR B N 1
ATOM 1507 C CA . TYR B 1 16 ? 4.371 -5.934 -6.156 1 98.81 16 TYR B CA 1
ATOM 1508 C C . TYR B 1 16 ? 3.459 -6.953 -5.488 1 98.81 16 TYR B C 1
ATOM 1510 O O . TYR B 1 16 ? 2.768 -7.719 -6.164 1 98.81 16 TYR B O 1
ATOM 1518 N N . ARG B 1 17 ? 3.445 -6.84 -4.223 1 98.56 17 ARG B N 1
ATOM 1519 C CA . ARG B 1 17 ? 2.531 -7.637 -3.41 1 98.56 17 ARG B CA 1
ATOM 1520 C C . ARG B 1 17 ? 2.244 -6.949 -2.078 1 98.56 17 ARG B C 1
ATOM 1522 O O . ARG B 1 17 ? 3.115 -6.285 -1.517 1 98.56 17 ARG B O 1
ATOM 1529 N N . VAL B 1 18 ? 1.033 -7.043 -1.667 1 98.5 18 VAL B N 1
ATOM 1530 C CA . VAL B 1 18 ? 0.666 -6.629 -0.317 1 98.5 18 VAL B CA 1
ATOM 1531 C C . VAL B 1 18 ? 0.567 -7.855 0.59 1 98.5 18 VAL B C 1
ATOM 1533 O O . VAL B 1 18 ? -0.103 -8.836 0.251 1 98.5 18 VAL B O 1
ATOM 1536 N N . ILE B 1 19 ? 1.235 -7.832 1.718 1 96.56 19 ILE B N 1
ATOM 1537 C CA . ILE B 1 19 ? 1.358 -8.945 2.652 1 96.56 19 ILE B CA 1
ATOM 1538 C C . ILE B 1 19 ? 0.728 -8.57 3.99 1 96.56 19 ILE B C 1
ATOM 1540 O O . ILE B 1 19 ? 0.919 -7.453 4.48 1 96.56 19 ILE B O 1
ATOM 1544 N N . THR B 1 20 ? -0.036 -9.492 4.543 1 94.44 20 THR B N 1
ATOM 1545 C CA . THR B 1 20 ? -0.468 -9.266 5.918 1 94.44 20 THR B CA 1
ATOM 1546 C C . THR B 1 20 ? 0.727 -8.977 6.82 1 94.44 20 THR B C 1
ATOM 1548 O O . THR B 1 20 ? 1.72 -9.711 6.797 1 94.44 20 THR B O 1
ATOM 1551 N N . PRO B 1 21 ? 0.602 -7.953 7.664 1 93.81 21 PRO B N 1
ATOM 1552 C CA . PRO B 1 21 ? 1.782 -7.426 8.352 1 93.81 21 PRO B CA 1
ATOM 1553 C C . PRO B 1 21 ? 2.518 -8.492 9.164 1 93.81 21 PRO B C 1
ATOM 1555 O O . PRO B 1 21 ? 3.75 -8.531 9.164 1 93.81 21 PRO B O 1
ATOM 1558 N N . VAL B 1 22 ? 1.844 -9.414 9.766 1 88 22 VAL B N 1
ATOM 1559 C CA . VAL B 1 22 ? 2.469 -10.406 10.641 1 88 22 VAL B CA 1
ATOM 1560 C C . VAL B 1 22 ? 3.344 -11.344 9.812 1 88 22 VAL B C 1
ATOM 1562 O O . VAL B 1 22 ? 4.27 -11.969 10.344 1 88 22 VAL B O 1
ATOM 1565 N N . TYR B 1 23 ? 3.156 -11.414 8.516 1 90.69 23 TYR B N 1
ATOM 1566 C CA . TYR B 1 23 ? 3.895 -12.328 7.648 1 90.69 23 TYR B CA 1
ATOM 1567 C C . TYR B 1 23 ? 4.859 -11.562 6.75 1 90.69 23 TYR B C 1
ATOM 1569 O O . TYR B 1 23 ? 5.5 -12.148 5.875 1 90.69 23 TYR B O 1
ATOM 1577 N N . ALA B 1 24 ? 4.957 -10.258 6.98 1 93.56 24 ALA B N 1
ATOM 1578 C CA . ALA B 1 24 ? 5.727 -9.406 6.078 1 93.56 24 ALA B CA 1
ATOM 1579 C C . ALA B 1 24 ? 7.223 -9.688 6.203 1 93.56 24 ALA B C 1
ATOM 1581 O O . ALA B 1 24 ? 8 -9.336 5.312 1 93.56 24 ALA B O 1
ATOM 1582 N N . SER B 1 25 ? 7.703 -10.352 7.266 1 92 25 SER B N 1
ATOM 1583 C CA . SER B 1 25 ? 9.117 -10.648 7.457 1 92 25 SER B CA 1
ATOM 1584 C C . SER B 1 25 ? 9.57 -11.805 6.562 1 92 25 SER B C 1
ATOM 1586 O O . SER B 1 25 ? 10.766 -12.047 6.414 1 92 25 SER B O 1
ATOM 1588 N N . MET B 1 26 ? 8.664 -12.508 5.961 1 92.25 26 MET B N 1
ATOM 1589 C CA . MET B 1 26 ? 8.945 -13.609 5.051 1 92.25 26 MET B CA 1
ATOM 1590 C C . MET B 1 26 ? 8.344 -13.359 3.674 1 92.25 26 MET B C 1
ATOM 1592 O O . MET B 1 26 ? 7.531 -14.148 3.189 1 92.25 26 MET B O 1
ATOM 1596 N N . PRO B 1 27 ? 8.852 -12.344 3.045 1 94.81 27 PRO B N 1
ATOM 1597 C CA . PRO B 1 27 ? 8.164 -11.859 1.847 1 94.81 27 PRO B CA 1
ATOM 1598 C C . PRO B 1 27 ? 8.234 -12.852 0.684 1 94.81 27 PRO B C 1
ATOM 1600 O O . PRO B 1 27 ? 7.422 -12.781 -0.241 1 94.81 27 PRO B O 1
ATOM 1603 N N . LEU B 1 28 ? 9.203 -13.75 0.671 1 95.62 28 LEU B N 1
ATOM 1604 C CA . LEU B 1 28 ? 9.367 -14.664 -0.451 1 95.62 28 LEU B CA 1
ATOM 1605 C C . LEU B 1 28 ? 8.664 -15.992 -0.172 1 95.62 28 LEU B C 1
ATOM 1607 O O . LEU B 1 28 ? 8.648 -16.891 -1.023 1 95.62 28 LEU B O 1
ATOM 1611 N N . SER B 1 29 ? 8.109 -16.047 1.035 1 91 29 SER B N 1
ATOM 1612 C CA . SER B 1 29 ? 7.457 -17.297 1.4 1 91 29 SER B CA 1
ATOM 1613 C C . SER B 1 29 ? 6.195 -17.531 0.576 1 91 29 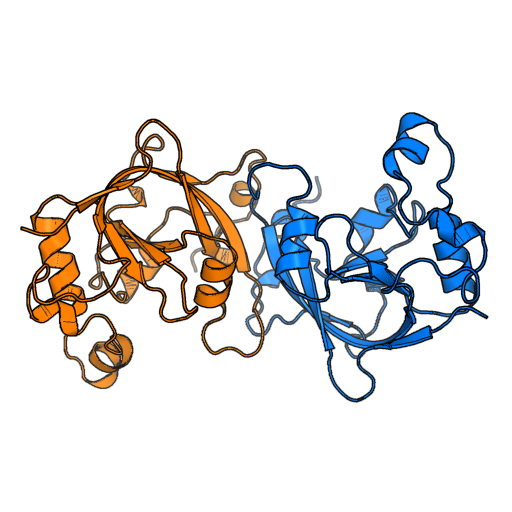SER B C 1
ATOM 1615 O O . SER B 1 29 ? 5.324 -16.656 0.508 1 91 29 SER B O 1
ATOM 1617 N N . GLY B 1 30 ? 6.039 -18.625 -0.014 1 90.62 30 GLY B N 1
ATOM 1618 C CA . GLY B 1 30 ? 4.828 -19.062 -0.696 1 90.62 30 GLY B CA 1
ATOM 1619 C C . GLY B 1 30 ? 4.004 -20.047 0.115 1 90.62 30 GLY B C 1
ATOM 1620 O O . GLY B 1 30 ? 3.127 -20.719 -0.426 1 90.62 30 GLY B O 1
ATOM 1621 N N . MET B 1 31 ? 4.285 -20.109 1.407 1 87.69 31 MET B N 1
ATOM 1622 C CA . MET B 1 31 ? 3.689 -21.125 2.283 1 87.69 31 MET B CA 1
ATOM 1623 C C . MET B 1 31 ? 2.191 -20.875 2.449 1 87.69 31 MET B C 1
ATOM 1625 O O . MET B 1 31 ? 1.419 -21.828 2.578 1 87.69 31 MET B O 1
ATOM 1629 N N . GLY B 1 32 ? 1.784 -19.625 2.408 1 89.25 32 GLY B N 1
ATOM 1630 C CA . GLY B 1 32 ? 0.359 -19.359 2.5 1 89.25 32 GLY B CA 1
ATOM 1631 C C . GLY B 1 32 ? -0.449 -20 1.396 1 89.25 32 GLY B C 1
ATOM 1632 O O . GLY B 1 32 ? -1.444 -20.688 1.663 1 89.25 32 GLY B O 1
ATOM 1633 N N . ALA B 1 33 ? 0.014 -19.859 0.153 1 92.38 33 ALA B N 1
ATOM 1634 C CA . ALA B 1 33 ? -0.653 -20.469 -0.995 1 92.38 33 ALA B CA 1
ATOM 1635 C C . ALA B 1 33 ? -0.525 -21.984 -0.96 1 92.38 33 ALA B C 1
ATOM 1637 O O . ALA B 1 33 ? -1.42 -22.703 -1.417 1 92.38 33 ALA B O 1
ATOM 1638 N N . ALA B 1 34 ? 0.573 -22.5 -0.383 1 94.12 34 ALA B N 1
ATOM 1639 C CA . ALA B 1 34 ? 0.795 -23.938 -0.322 1 94.12 34 ALA B CA 1
ATOM 1640 C C . ALA B 1 34 ? -0.172 -24.594 0.654 1 94.12 34 ALA B C 1
ATOM 1642 O O . ALA B 1 34 ? -0.57 -25.75 0.459 1 94.12 34 ALA B O 1
ATOM 1643 N N . ARG B 1 35 ? -0.5 -23.906 1.686 1 91.88 35 ARG B N 1
ATOM 1644 C CA . ARG B 1 35 ? -1.308 -24.5 2.752 1 91.88 35 ARG B CA 1
ATOM 1645 C C . ARG B 1 35 ? -2.693 -24.875 2.244 1 91.88 35 ARG B C 1
ATOM 1647 O O . ARG B 1 35 ? -3.148 -26 2.453 1 91.88 35 ARG B O 1
ATOM 1654 N N . GLN B 1 36 ? -3.363 -24.062 1.483 1 92.06 36 GLN B N 1
ATOM 1655 C CA . GLN B 1 36 ? -4.746 -24.312 1.095 1 92.06 36 GLN B CA 1
ATOM 1656 C C . GLN B 1 36 ? -4.895 -24.359 -0.423 1 92.06 36 GLN B C 1
ATOM 1658 O O . GLN B 1 36 ? -5.945 -24.734 -0.94 1 92.06 36 GLN B O 1
ATOM 1663 N N . GLY B 1 37 ? -3.854 -23.969 -1.076 1 95.5 37 GLY B N 1
ATOM 1664 C CA . GLY B 1 37 ? -3.936 -23.828 -2.521 1 95.5 37 GLY B CA 1
ATOM 1665 C C . GLY B 1 37 ? -4.238 -22.406 -2.961 1 95.5 37 GLY B C 1
ATOM 1666 O O . GLY B 1 37 ? -4.434 -21.516 -2.125 1 95.5 37 GLY B O 1
ATOM 1667 N N . GLY B 1 38 ? -4.168 -22.172 -4.199 1 96.62 38 GLY B N 1
ATOM 1668 C CA . GLY B 1 38 ? -4.527 -20.938 -4.891 1 96.62 38 GLY B CA 1
ATOM 1669 C C . GLY B 1 38 ? -5.094 -21.172 -6.277 1 96.62 38 GLY B C 1
ATOM 1670 O O . GLY B 1 38 ? -5.332 -22.312 -6.668 1 96.62 38 GLY B O 1
ATOM 1671 N N . ARG B 1 39 ? -5.379 -20.094 -6.918 1 97.06 39 ARG B N 1
ATOM 1672 C CA . ARG B 1 39 ? -5.953 -20.219 -8.258 1 97.06 39 ARG B CA 1
ATOM 1673 C C . ARG B 1 39 ? -5.082 -21.094 -9.148 1 97.06 39 ARG B C 1
ATOM 1675 O O . ARG B 1 39 ? -5.582 -22 -9.812 1 97.06 39 ARG B O 1
ATOM 1682 N N . PHE B 1 40 ? -3.682 -20.906 -9.086 1 98.12 40 PHE B N 1
ATOM 1683 C CA . PHE B 1 40 ? -2.781 -21.594 -10 1 98.12 40 PHE B CA 1
ATOM 1684 C C . PHE B 1 40 ? -1.771 -22.438 -9.234 1 98.12 40 PHE B C 1
ATOM 1686 O O . PHE B 1 40 ? -0.615 -22.562 -9.641 1 98.12 40 PHE B O 1
ATOM 1693 N N . ASN B 1 41 ? -2.125 -23 -8.102 1 98 41 ASN B N 1
ATOM 1694 C CA . ASN B 1 41 ? -1.301 -23.969 -7.387 1 98 41 ASN B CA 1
ATOM 1695 C C . ASN B 1 41 ? -2.146 -24.891 -6.52 1 98 41 ASN B C 1
ATOM 1697 O O . ASN B 1 41 ? -3.102 -24.453 -5.879 1 98 41 ASN B O 1
ATOM 1701 N N . ARG B 1 42 ? -1.771 -26.156 -6.477 1 96.12 42 ARG B N 1
ATOM 1702 C CA . ARG B 1 42 ? -2.367 -27.156 -5.59 1 96.12 42 ARG B CA 1
ATOM 1703 C C . ARG B 1 42 ? -1.885 -26.969 -4.156 1 96.12 42 ARG B C 1
ATOM 1705 O O . ARG B 1 42 ? -0.833 -26.359 -3.922 1 96.12 42 ARG B O 1
ATOM 1712 N N . PRO B 1 43 ? -2.816 -27.469 -3.229 1 95.81 43 PRO B N 1
ATOM 1713 C CA . PRO B 1 43 ? -2.24 -27.562 -1.885 1 95.81 43 PRO B CA 1
ATOM 1714 C C . PRO B 1 43 ? -0.901 -28.297 -1.871 1 95.81 43 PRO B C 1
ATOM 1716 O O . PRO B 1 43 ? -0.726 -29.281 -2.592 1 95.81 43 PRO B O 1
ATOM 1719 N N . GLY B 1 44 ? 0.036 -27.75 -1.108 1 95.06 44 GLY B N 1
ATOM 1720 C CA . GLY B 1 44 ? 1.355 -28.359 -1.036 1 95.06 44 GLY B CA 1
ATOM 1721 C C . GLY B 1 44 ? 2.346 -27.75 -2.01 1 95.06 44 GLY B C 1
ATOM 1722 O O . GLY B 1 44 ? 3.555 -27.953 -1.88 1 95.06 44 GLY B O 1
ATOM 1723 N N . GLN B 1 45 ? 1.886 -27.078 -2.996 1 95.62 45 GLN B N 1
ATOM 1724 C CA . GLN B 1 45 ? 2.76 -26.422 -3.969 1 95.62 45 GLN B CA 1
ATOM 1725 C C . GLN B 1 45 ? 2.988 -24.953 -3.613 1 95.62 45 GLN B C 1
ATOM 1727 O O . GLN B 1 45 ? 2.061 -24.141 -3.67 1 95.62 45 GLN B O 1
ATOM 1732 N N . GLU B 1 46 ? 4.207 -24.625 -3.324 1 95.12 46 GLU B N 1
ATOM 1733 C CA . GLU B 1 46 ? 4.555 -23.25 -3.01 1 95.12 46 GLU B CA 1
ATOM 1734 C C . GLU B 1 46 ? 4.383 -22.344 -4.227 1 95.12 46 GLU B C 1
ATOM 1736 O O . GLU B 1 46 ? 4.836 -22.672 -5.324 1 95.12 46 GLU B O 1
ATOM 1741 N N . ALA B 1 47 ? 3.76 -21.203 -3.992 1 97.69 47 ALA B N 1
ATOM 1742 C CA . ALA B 1 47 ? 3.553 -20.219 -5.051 1 97.69 47 ALA B CA 1
ATOM 1743 C C . ALA B 1 47 ? 3.502 -18.812 -4.48 1 97.69 47 ALA B C 1
ATOM 1745 O O . ALA B 1 47 ? 2.914 -18.578 -3.42 1 97.69 47 ALA B O 1
ATOM 1746 N N . LEU B 1 48 ? 4.176 -17.906 -5.109 1 98.12 48 LEU B N 1
ATOM 1747 C CA . LEU B 1 48 ? 4.148 -16.484 -4.762 1 98.12 48 LEU B CA 1
ATOM 1748 C C . LEU B 1 48 ? 3.375 -15.688 -5.805 1 98.12 48 LEU B C 1
ATOM 1750 O O . LEU B 1 48 ? 3.756 -15.648 -6.977 1 98.12 48 LEU B O 1
ATOM 1754 N N . TYR B 1 49 ? 2.291 -15.102 -5.367 1 98.5 49 TYR B N 1
ATOM 1755 C CA . TYR B 1 49 ? 1.481 -14.281 -6.258 1 98.5 49 TYR B CA 1
ATOM 1756 C C . TYR B 1 49 ? 1.913 -12.82 -6.191 1 98.5 49 TYR B C 1
ATOM 1758 O O . TYR B 1 49 ? 1.93 -12.219 -5.113 1 98.5 49 TYR B O 1
ATOM 1766 N N . LEU B 1 50 ? 2.225 -12.281 -7.312 1 98.75 50 LEU B N 1
ATOM 1767 C CA . LEU B 1 50 ? 2.631 -10.891 -7.465 1 98.75 50 LEU B CA 1
ATOM 1768 C C . LEU B 1 50 ? 1.718 -10.164 -8.445 1 98.75 50 LEU B C 1
ATOM 1770 O O . LEU B 1 50 ? 0.928 -10.797 -9.148 1 98.75 50 LEU B O 1
ATOM 1774 N N . ALA B 1 51 ? 1.765 -8.875 -8.414 1 98.88 51 ALA B N 1
ATOM 1775 C CA . ALA B 1 51 ? 1.106 -8.008 -9.391 1 98.88 51 ALA B CA 1
ATOM 1776 C C . ALA B 1 51 ? 2.125 -7.145 -10.133 1 98.88 51 ALA B C 1
ATOM 1778 O O . ALA B 1 51 ? 3.193 -6.836 -9.594 1 98.88 51 ALA B O 1
ATOM 1779 N N . LEU B 1 52 ? 1.792 -6.734 -11.312 1 98.62 52 LEU B N 1
ATOM 1780 C CA . LEU B 1 52 ? 2.756 -6.004 -12.125 1 98.62 52 LEU B CA 1
ATOM 1781 C C . LEU B 1 52 ? 2.736 -4.52 -11.789 1 98.62 52 LEU B C 1
ATOM 1783 O O . LEU B 1 52 ? 3.6 -3.764 -12.25 1 98.62 52 LEU B O 1
ATOM 1787 N N . ASP B 1 53 ? 1.733 -4.105 -11 1 98 53 ASP B N 1
ATOM 1788 C CA . ASP B 1 53 ? 1.709 -2.721 -10.539 1 98 53 ASP B CA 1
ATOM 1789 C C . ASP B 1 53 ? 1.07 -2.613 -9.156 1 98 53 ASP B C 1
ATOM 1791 O O . ASP B 1 53 ? 0.386 -3.537 -8.711 1 98 53 ASP B O 1
ATOM 1795 N N . GLU B 1 54 ? 1.246 -1.485 -8.531 1 97.88 54 GLU B N 1
ATOM 1796 C CA . GLU B 1 54 ? 0.825 -1.28 -7.148 1 97.88 54 GLU B CA 1
ATOM 1797 C C . GLU B 1 54 ? -0.695 -1.329 -7.02 1 97.88 54 GLU B C 1
ATOM 1799 O O . GLU B 1 54 ? -1.227 -1.89 -6.059 1 97.88 54 GLU B O 1
ATOM 1804 N N . SER B 1 55 ? -1.358 -0.682 -7.969 1 97.44 55 SER B N 1
ATOM 1805 C CA . SER B 1 55 ? -2.814 -0.608 -7.902 1 97.44 55 SER B CA 1
ATOM 1806 C C . SER B 1 55 ? -3.441 -1.996 -7.977 1 97.44 55 SER B C 1
ATOM 1808 O O . SER B 1 55 ? -4.398 -2.291 -7.254 1 97.44 55 SER B O 1
ATOM 1810 N N . THR B 1 56 ? -2.881 -2.83 -8.828 1 98.56 56 THR B N 1
ATOM 1811 C CA . THR B 1 56 ? -3.371 -4.199 -8.922 1 98.56 56 THR B CA 1
ATOM 1812 C C . THR B 1 56 ? -3.09 -4.969 -7.637 1 98.56 56 THR B C 1
ATOM 1814 O O . THR B 1 56 ? -3.957 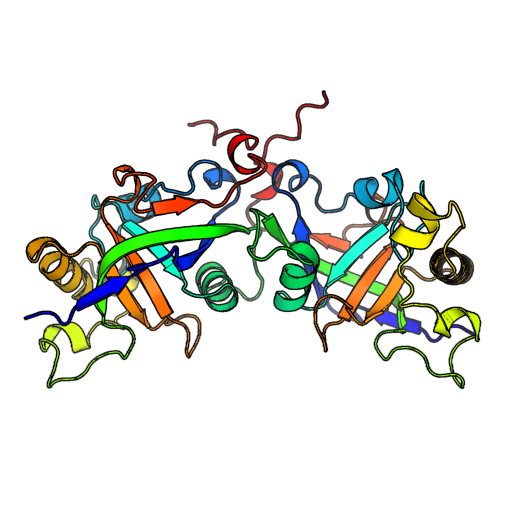-5.688 -7.137 1 98.56 56 THR B O 1
ATOM 1817 N N . ALA B 1 57 ? -1.902 -4.793 -7.113 1 98.75 57 ALA B N 1
ATOM 1818 C CA . ALA B 1 57 ? -1.56 -5.453 -5.855 1 98.75 57 ALA B CA 1
ATOM 1819 C C . ALA B 1 57 ? -2.543 -5.078 -4.754 1 98.75 57 ALA B C 1
ATOM 1821 O O . ALA B 1 57 ? -3.006 -5.941 -4.004 1 98.75 57 ALA B O 1
ATOM 1822 N N . LEU B 1 58 ? -2.846 -3.803 -4.699 1 98.5 58 LEU B N 1
ATOM 1823 C CA . LEU B 1 58 ? -3.773 -3.324 -3.68 1 98.5 58 LEU B CA 1
ATOM 1824 C C . LEU B 1 58 ? -5.168 -3.906 -3.898 1 98.5 58 LEU B C 1
ATOM 1826 O O . LEU B 1 58 ? -5.824 -4.324 -2.945 1 98.5 58 LEU B O 1
ATOM 1830 N N . ALA B 1 59 ? -5.609 -3.92 -5.148 1 98 59 ALA B N 1
ATOM 1831 C CA . ALA B 1 59 ? -6.926 -4.465 -5.461 1 98 59 ALA B CA 1
ATOM 1832 C C . ALA B 1 59 ? -7.004 -5.945 -5.105 1 98 59 ALA B C 1
ATOM 1834 O O . ALA B 1 59 ? -8.016 -6.406 -4.566 1 98 59 ALA B O 1
ATOM 1835 N N . GLU B 1 60 ? -5.926 -6.66 -5.43 1 97.81 60 GLU B N 1
ATOM 1836 C CA . GLU B 1 60 ? -5.867 -8.086 -5.105 1 97.81 60 GLU B CA 1
ATOM 1837 C C . GLU B 1 60 ? -5.941 -8.312 -3.6 1 97.81 60 GLU B C 1
ATOM 1839 O O . GLU B 1 60 ? -6.609 -9.242 -3.139 1 97.81 60 GLU B O 1
ATOM 1844 N N . TYR B 1 61 ? -5.312 -7.547 -2.836 1 97.81 61 TYR B N 1
ATOM 1845 C CA . TYR B 1 61 ? -5.293 -7.656 -1.381 1 97.81 61 TYR B CA 1
ATOM 1846 C C . TYR B 1 61 ? -6.645 -7.266 -0.787 1 97.81 61 TYR B C 1
ATOM 1848 O O . TYR B 1 61 ? -7.125 -7.91 0.15 1 97.81 61 TYR B O 1
ATOM 1856 N N . LYS B 1 62 ? -7.238 -6.184 -1.294 1 96.81 62 LYS B N 1
ATOM 1857 C CA . LYS B 1 62 ? -8.508 -5.66 -0.809 1 96.81 62 LYS B CA 1
ATOM 1858 C C . LYS B 1 62 ? -9.656 -6.617 -1.123 1 96.81 62 LYS B C 1
ATOM 1860 O O . LYS B 1 62 ? -10.547 -6.816 -0.298 1 96.81 62 LYS B O 1
ATOM 1865 N N . GLN B 1 63 ? -9.617 -7.133 -2.35 1 91.56 63 GLN B N 1
ATOM 1866 C CA . GLN B 1 63 ? -10.656 -8.039 -2.832 1 91.56 63 GLN B CA 1
ATOM 1867 C C . GLN B 1 63 ? -12.039 -7.406 -2.725 1 91.56 63 GLN B C 1
ATOM 1869 O O . GLN B 1 63 ? -12.273 -6.324 -3.266 1 91.56 63 GLN B O 1
ATOM 1874 N N . ASP B 1 64 ? -12.984 -8.086 -2.037 1 91.12 64 ASP B N 1
ATOM 1875 C CA . ASP B 1 64 ? -14.359 -7.59 -2.014 1 91.12 64 ASP B CA 1
ATOM 1876 C C . ASP B 1 64 ? -14.625 -6.777 -0.75 1 91.12 64 ASP B C 1
ATOM 1878 O O . ASP B 1 64 ? -15.758 -6.363 -0.499 1 91.12 64 ASP B O 1
ATOM 1882 N N . ASN B 1 65 ? -13.594 -6.512 -0.052 1 93.06 65 ASN B N 1
ATOM 1883 C CA . ASN B 1 65 ? -13.758 -5.688 1.142 1 93.06 65 ASN B CA 1
ATOM 1884 C C . ASN B 1 65 ? -13.945 -4.215 0.786 1 93.06 65 ASN B C 1
ATOM 1886 O O . ASN B 1 65 ? -13.312 -3.713 -0.143 1 93.06 65 ASN B O 1
ATOM 1890 N N . PRO B 1 66 ? -14.844 -3.58 1.463 1 93.25 66 PRO B N 1
ATOM 1891 C CA . PRO B 1 66 ? -15.078 -2.168 1.16 1 93.25 66 PRO B CA 1
ATOM 1892 C C . PRO B 1 66 ? -13.875 -1.286 1.467 1 93.25 66 PRO B C 1
ATOM 1894 O O . PRO B 1 66 ? -13.672 -0.26 0.812 1 93.25 66 PRO B O 1
ATOM 1897 N N . TRP B 1 67 ? -13.078 -1.727 2.525 1 96.12 67 TRP B N 1
ATOM 1898 C CA . TRP B 1 67 ? -11.922 -0.928 2.918 1 96.12 67 TRP B CA 1
ATOM 1899 C C . TRP B 1 67 ? -10.664 -1.79 2.998 1 96.12 67 TRP B C 1
ATOM 1901 O O . TRP B 1 67 ? -10.734 -2.975 3.338 1 96.12 67 TRP B O 1
ATOM 1911 N N . LEU B 1 68 ? -9.633 -1.175 2.771 1 97.69 68 LEU B N 1
ATOM 1912 C CA . LEU B 1 68 ? -8.336 -1.84 2.836 1 97.69 68 LEU B CA 1
ATOM 1913 C C . LEU B 1 68 ? -7.922 -2.088 4.281 1 97.69 68 LEU B C 1
ATOM 1915 O O . LEU B 1 68 ? -7.785 -1.144 5.062 1 97.69 68 LEU B O 1
ATOM 1919 N N . ARG B 1 69 ? -7.812 -3.389 4.695 1 97.81 69 ARG B N 1
ATOM 1920 C CA . ARG B 1 69 ? -7.164 -3.721 5.961 1 97.81 69 ARG B CA 1
ATOM 1921 C C . ARG B 1 69 ? -5.672 -3.42 5.91 1 97.81 69 ARG B C 1
ATOM 1923 O O . ARG B 1 69 ? -5.094 -3.307 4.828 1 97.81 69 ARG B O 1
ATOM 1930 N N . PRO B 1 70 ? -5.035 -3.316 7.09 1 98.12 70 PRO B N 1
ATOM 1931 C CA . PRO B 1 70 ? -3.592 -3.062 7.051 1 98.12 70 PRO B CA 1
ATOM 1932 C C . PRO B 1 70 ? -2.83 -4.105 6.238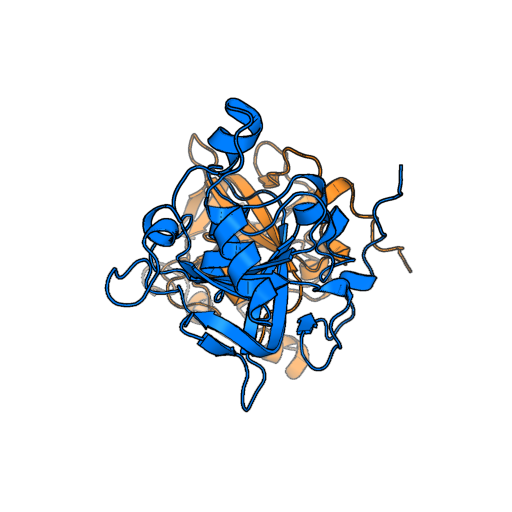 1 98.12 70 PRO B C 1
ATOM 1934 O O . PRO B 1 70 ? -3.084 -5.305 6.375 1 98.12 70 PRO B O 1
ATOM 1937 N N . GLY B 1 71 ? -1.995 -3.695 5.395 1 97.88 71 GLY B N 1
ATOM 1938 C CA . GLY B 1 71 ? -1.18 -4.559 4.559 1 97.88 71 GLY B CA 1
ATOM 1939 C C . GLY B 1 71 ? 0.177 -3.967 4.23 1 97.88 71 GLY B C 1
ATOM 1940 O O . GLY B 1 71 ? 0.289 -2.77 3.963 1 97.88 71 GLY B O 1
ATOM 1941 N N . THR B 1 72 ? 1.231 -4.758 4.301 1 97.94 72 THR B N 1
ATOM 1942 C CA . THR B 1 72 ? 2.576 -4.309 3.953 1 97.94 72 THR B CA 1
ATOM 1943 C C . THR B 1 72 ? 2.834 -4.48 2.459 1 97.94 72 THR B C 1
ATOM 1945 O O . THR B 1 72 ? 2.984 -5.602 1.974 1 97.94 72 THR B O 1
ATOM 1948 N N . ILE B 1 73 ? 2.891 -3.395 1.766 1 98.75 73 ILE B N 1
ATOM 1949 C CA . ILE B 1 73 ? 3.176 -3.457 0.336 1 98.75 73 ILE B CA 1
ATOM 1950 C C . ILE B 1 73 ? 4.684 -3.543 0.116 1 98.75 73 ILE B C 1
ATOM 1952 O O . ILE B 1 73 ? 5.453 -2.826 0.758 1 98.75 73 ILE B O 1
ATOM 1956 N N . CYS B 1 74 ? 5.117 -4.43 -0.774 1 98.69 74 CYS B N 1
ATOM 1957 C CA . CYS B 1 74 ? 6.52 -4.668 -1.09 1 98.69 74 CYS B CA 1
ATOM 1958 C C . CYS B 1 74 ? 6.746 -4.676 -2.598 1 98.69 74 CYS B C 1
ATOM 1960 O O . CYS B 1 74 ? 5.883 -5.113 -3.355 1 98.69 74 CYS B O 1
ATOM 1962 N N . THR B 1 75 ? 7.875 -4.176 -2.967 1 98.75 75 THR B N 1
ATOM 1963 C CA . THR B 1 75 ? 8.398 -4.332 -4.32 1 98.75 75 THR B CA 1
ATOM 1964 C C . THR B 1 75 ? 9.258 -5.586 -4.426 1 98.75 75 THR B C 1
ATOM 1966 O O . THR B 1 75 ? 10.062 -5.875 -3.535 1 98.75 75 THR B O 1
ATOM 1969 N N . PHE B 1 76 ? 9.07 -6.328 -5.457 1 98.75 76 PHE B N 1
ATOM 1970 C CA . PHE B 1 76 ? 9.906 -7.469 -5.812 1 98.75 76 PHE B CA 1
ATOM 1971 C C . PHE B 1 76 ? 10.578 -7.25 -7.16 1 98.75 76 PHE B C 1
ATOM 1973 O O . PHE B 1 76 ? 9.961 -6.715 -8.086 1 98.75 76 PHE B O 1
ATOM 1980 N N . PHE B 1 77 ? 11.766 -7.668 -7.227 1 98.62 77 PHE B N 1
ATOM 1981 C CA . PHE B 1 77 ? 12.445 -7.711 -8.516 1 98.62 77 PHE B CA 1
ATOM 1982 C C . PHE B 1 77 ? 12.523 -9.141 -9.039 1 98.62 77 PHE B C 1
ATOM 1984 O O . PHE B 1 77 ? 12.883 -10.062 -8.305 1 98.62 77 PHE B O 1
ATOM 1991 N N . VAL B 1 78 ? 12.148 -9.297 -10.273 1 98.56 78 VAL B N 1
ATOM 1992 C CA . VAL B 1 78 ? 12.258 -10.578 -10.953 1 98.56 78 VAL B CA 1
ATOM 1993 C C . VAL B 1 78 ? 13.227 -10.461 -12.133 1 98.56 78 VAL B C 1
ATOM 1995 O O . VAL B 1 78 ? 13.289 -9.422 -12.789 1 98.56 78 VAL B O 1
ATOM 1998 N N . ARG B 1 79 ? 13.938 -11.508 -12.336 1 97.94 79 ARG B N 1
ATOM 1999 C CA . ARG B 1 79 ? 14.891 -11.562 -13.438 1 97.94 79 ARG B CA 1
ATOM 2000 C C . ARG B 1 79 ? 14.938 -12.961 -14.047 1 97.94 79 ARG B C 1
ATOM 2002 O O . ARG B 1 79 ? 14.945 -13.961 -13.328 1 97.94 79 ARG B O 1
ATOM 2009 N N . GLU B 1 80 ? 14.906 -13 -15.398 1 97.62 80 GLU B N 1
ATOM 2010 C CA . GLU B 1 80 ? 15.109 -14.219 -16.172 1 97.62 80 GLU B CA 1
ATOM 2011 C C . GLU B 1 80 ? 14.125 -15.305 -15.758 1 97.62 80 GLU B C 1
ATOM 2013 O O . GLU B 1 80 ? 14.508 -16.453 -15.562 1 97.62 80 GLU B O 1
ATOM 2018 N N . LEU B 1 81 ? 12.906 -14.953 -15.531 1 97.94 81 LEU B N 1
ATOM 2019 C CA . LEU B 1 81 ? 11.844 -15.922 -15.289 1 97.94 81 LEU B CA 1
ATOM 2020 C C . LEU B 1 81 ? 11.117 -16.266 -16.578 1 97.94 81 LEU B C 1
ATOM 2022 O O . LEU B 1 81 ? 10.555 -15.398 -17.234 1 97.94 81 LEU B O 1
ATOM 2026 N N . ARG B 1 82 ? 11.156 -17.484 -16.969 1 98.12 82 ARG B N 1
ATOM 2027 C CA . ARG B 1 82 ? 10.367 -17.953 -18.109 1 98.12 82 ARG B CA 1
ATOM 2028 C C . ARG B 1 82 ? 8.961 -18.344 -17.672 1 98.12 82 ARG B C 1
ATOM 2030 O O . ARG B 1 82 ? 8.781 -19.328 -16.938 1 98.12 82 ARG B O 1
ATOM 2037 N N . VAL B 1 83 ? 7.961 -17.578 -18.125 1 98.62 83 VAL B N 1
ATOM 2038 C CA . VAL B 1 83 ? 6.613 -17.766 -17.594 1 98.62 83 VAL B CA 1
ATOM 2039 C C . VAL B 1 83 ? 5.625 -17.938 -18.75 1 98.62 83 VAL B C 1
ATOM 2041 O O . VAL B 1 83 ? 5.844 -17.422 -19.844 1 98.62 83 VAL B O 1
ATOM 2044 N N . ALA B 1 84 ? 4.598 -18.781 -18.5 1 98.38 84 ALA B N 1
ATOM 2045 C CA . ALA B 1 84 ? 3.479 -18.797 -19.438 1 98.38 84 ALA B CA 1
ATOM 2046 C C . ALA B 1 84 ? 2.814 -17.422 -19.516 1 98.38 84 ALA B C 1
ATOM 2048 O O . ALA B 1 84 ? 2.41 -16.859 -18.5 1 98.38 84 ALA B O 1
ATOM 2049 N N . ASP B 1 85 ? 2.699 -16.891 -20.719 1 98.19 85 ASP B N 1
ATOM 2050 C CA . ASP B 1 85 ? 2.127 -15.555 -20.875 1 98.19 85 ASP B CA 1
ATOM 2051 C C . ASP B 1 85 ? 0.63 -15.633 -21.172 1 98.19 85 ASP B C 1
ATOM 2053 O O . ASP B 1 85 ? 0.214 -15.562 -22.328 1 98.19 85 ASP B O 1
ATOM 2057 N N . PHE B 1 86 ? -0.144 -15.695 -20.188 1 97.88 86 PHE B N 1
ATOM 2058 C CA . PHE B 1 86 ? -1.599 -15.75 -20.281 1 97.88 86 PHE B CA 1
ATOM 2059 C C . PHE B 1 86 ? -2.211 -14.398 -19.922 1 97.88 86 PHE B C 1
ATOM 2061 O O . PHE B 1 86 ? -3.373 -14.328 -19.516 1 97.88 86 PHE B O 1
ATOM 2068 N N . SER B 1 87 ? -1.486 -13.289 -19.969 1 97.44 87 SER B N 1
ATOM 2069 C CA . SER B 1 87 ? -1.895 -11.961 -19.516 1 97.44 87 SER B CA 1
ATOM 2070 C C . SER B 1 87 ? -3.049 -11.422 -20.344 1 97.44 87 SER B C 1
ATOM 2072 O O . SER B 1 87 ? -3.842 -10.609 -19.875 1 97.44 87 SER B O 1
ATOM 2074 N N . ALA B 1 88 ? -3.178 -11.898 -21.609 1 96.12 88 ALA B N 1
ATOM 2075 C CA . ALA B 1 88 ? -4.242 -11.438 -22.5 1 96.12 88 ALA B CA 1
ATOM 2076 C C . ALA B 1 88 ? -5.488 -12.305 -22.359 1 96.12 88 ALA B C 1
ATOM 2078 O O . ALA B 1 88 ? -6.496 -12.062 -23.031 1 96.12 88 ALA B O 1
ATOM 2079 N N . GLY B 1 89 ? -5.383 -13.297 -21.547 1 96.06 89 GLY B N 1
ATOM 2080 C CA . GLY B 1 89 ? -6.508 -14.211 -21.375 1 96.06 89 GLY B CA 1
ATOM 2081 C C . GLY B 1 89 ? -6.578 -15.273 -22.453 1 96.06 89 GLY B C 1
ATOM 2082 O O . GLY B 1 89 ? -5.574 -15.586 -23.094 1 96.06 89 GLY B O 1
ATOM 2083 N N . PHE B 1 90 ? -7.766 -15.875 -22.531 1 95.56 90 PHE B N 1
ATOM 2084 C CA . PHE B 1 90 ? -7.926 -17.078 -23.359 1 95.56 90 PHE B CA 1
ATOM 2085 C C . PHE B 1 90 ? -8.109 -16.703 -24.828 1 95.56 90 PHE B C 1
ATOM 2087 O O . PHE B 1 90 ? -8.922 -15.844 -25.156 1 95.56 90 PHE B O 1
ATOM 2094 N N . ASP B 1 91 ? -7.32 -17.297 -25.609 1 95.12 91 ASP B N 1
ATOM 2095 C CA . ASP B 1 91 ? -7.395 -17.344 -27.062 1 95.12 91 ASP B CA 1
ATOM 2096 C C . ASP B 1 91 ? -7.375 -18.781 -27.578 1 95.12 91 ASP B C 1
ATOM 2098 O O . ASP B 1 91 ? -6.355 -19.469 -27.469 1 95.12 91 ASP B O 1
ATOM 2102 N N . PRO B 1 92 ? -8.445 -19.234 -28.188 1 93.81 92 PRO B N 1
ATOM 2103 C CA . PRO B 1 92 ? -8.539 -20.625 -28.609 1 93.81 92 PRO B CA 1
ATOM 2104 C C . PRO B 1 92 ? -7.465 -21.016 -29.625 1 93.81 92 PRO B C 1
ATOM 2106 O O . PRO B 1 92 ? -7.172 -22.203 -29.797 1 93.81 92 PRO B O 1
ATOM 2109 N N . GLU B 1 93 ? -6.918 -20.109 -30.25 1 94.38 93 GLU B N 1
ATOM 2110 C CA . GLU B 1 93 ? -5.887 -20.391 -31.234 1 94.38 93 GLU B CA 1
ATOM 2111 C C . GLU B 1 93 ? -4.523 -20.562 -30.578 1 94.38 93 GLU B C 1
ATOM 2113 O O . GLU B 1 93 ? -3.594 -21.094 -31.188 1 94.38 93 GLU B O 1
ATOM 2118 N N . ARG B 1 94 ? -4.434 -20.172 -29.312 1 92.88 94 ARG B N 1
ATOM 2119 C CA . ARG B 1 94 ? -3.107 -20.141 -28.703 1 92.88 94 ARG B CA 1
ATOM 2120 C C . ARG B 1 94 ? -3.027 -21.062 -27.5 1 92.88 94 ARG B C 1
ATOM 2122 O O . ARG B 1 94 ? -1.938 -21.484 -27.094 1 92.88 94 ARG B O 1
ATOM 2129 N N . TRP B 1 95 ? -4.199 -21.281 -26.938 1 94.31 95 TRP B N 1
ATOM 2130 C CA . TRP B 1 95 ? -4.199 -22.016 -25.672 1 94.31 95 TRP B CA 1
ATOM 2131 C C . TRP B 1 95 ? -5.094 -23.234 -25.75 1 94.31 95 TRP B C 1
ATOM 2133 O O . TRP B 1 95 ? -6.102 -23.234 -26.453 1 94.31 95 TRP B O 1
ATOM 2143 N N . PRO B 1 96 ? -4.629 -24.328 -25.016 1 93 96 PRO B N 1
ATOM 2144 C CA . PRO B 1 96 ? -5.543 -25.469 -24.891 1 93 96 PRO B CA 1
ATOM 2145 C C . PRO B 1 96 ? -6.91 -25.062 -24.344 1 93 96 PRO B C 1
ATOM 2147 O O . PRO B 1 96 ? -7.012 -24.141 -23.547 1 93 96 PRO B O 1
ATOM 2150 N N . SER B 1 97 ? -7.922 -25.844 -24.672 1 94 97 SER B N 1
ATOM 2151 C CA . SER B 1 97 ? -9.305 -25.531 -24.344 1 94 97 SER B CA 1
ATOM 2152 C C . SER B 1 97 ? -9.508 -25.453 -22.828 1 94 97 SER B C 1
ATOM 2154 O O . SER B 1 97 ? -10.336 -24.672 -22.344 1 94 97 SER B O 1
ATOM 2156 N N . LEU B 1 98 ? -8.75 -26.219 -22.094 1 93.19 98 LEU B N 1
ATOM 2157 C CA . LEU B 1 98 ? -8.867 -26.234 -20.641 1 93.19 98 LEU B CA 1
ATOM 2158 C C . LEU B 1 98 ? -8.648 -24.828 -20.062 1 93.19 98 LEU B C 1
ATOM 2160 O O . LEU B 1 98 ? -9.25 -24.484 -19.047 1 93.19 98 LEU B O 1
ATOM 2164 N N . TRP B 1 99 ? -7.863 -24.016 -20.703 1 94.62 99 TRP B N 1
ATOM 2165 C CA . TRP B 1 99 ? -7.477 -22.719 -20.172 1 94.62 99 TRP B CA 1
ATOM 2166 C C . TRP B 1 99 ? -8.633 -21.719 -20.281 1 94.62 99 TRP B C 1
ATOM 2168 O O . TRP B 1 99 ? -8.594 -20.641 -19.688 1 94.62 99 TRP B O 1
ATOM 2178 N N . ALA B 1 100 ? -9.641 -22.047 -21.016 1 94.69 100 ALA B N 1
ATOM 2179 C CA . ALA B 1 100 ? -10.836 -21.219 -21.125 1 94.69 100 ALA B CA 1
ATOM 2180 C C . ALA B 1 100 ? -11.484 -21.016 -19.75 1 94.69 100 ALA B C 1
ATOM 2182 O O . ALA B 1 100 ? -12.141 -20 -19.516 1 94.69 100 ALA B O 1
ATOM 2183 N N . ASP B 1 101 ? -11.203 -21.891 -18.781 1 94.5 101 ASP B N 1
ATOM 2184 C CA . ASP B 1 101 ? -11.852 -21.891 -17.484 1 94.5 101 ASP B CA 1
ATOM 2185 C C . ASP B 1 101 ? -10.977 -21.203 -16.438 1 94.5 101 ASP B C 1
ATOM 2187 O O . ASP B 1 101 ? -11.133 -21.438 -15.234 1 94.5 101 ASP B O 1
ATOM 2191 N N . PHE B 1 102 ? -10.086 -20.359 -16.875 1 94.38 102 PHE B N 1
ATOM 2192 C CA . PHE B 1 102 ? -9.109 -19.766 -15.961 1 94.38 102 PHE B CA 1
ATOM 2193 C C . PHE B 1 102 ? -9.789 -18.859 -14.953 1 94.38 102 PHE B C 1
ATOM 2195 O O . PHE B 1 102 ? -9.258 -18.625 -13.859 1 94.38 102 PHE B O 1
ATOM 2202 N N . ALA B 1 103 ? -10.992 -18.328 -15.273 1 92.69 103 ALA B N 1
ATOM 2203 C CA . ALA B 1 103 ? -11.648 -17.344 -14.422 1 92.69 103 ALA B CA 1
ATOM 2204 C C . ALA B 1 103 ? -12.672 -18 -13.508 1 92.69 103 ALA B C 1
ATOM 2206 O O . ALA B 1 103 ? -13.445 -17.328 -12.828 1 92.69 103 ALA B O 1
ATOM 2207 N N . VAL B 1 104 ? -12.617 -19.312 -13.508 1 93.25 104 VAL B N 1
ATOM 2208 C CA . VAL B 1 104 ? -13.555 -20.031 -12.664 1 93.25 104 VAL B CA 1
ATOM 2209 C C . VAL B 1 104 ? -13.328 -19.672 -11.195 1 93.25 104 VAL B C 1
ATOM 2211 O O . VAL B 1 104 ? -12.203 -19.375 -10.789 1 93.25 104 VAL B O 1
ATOM 2214 N N . ASP B 1 105 ? -14.406 -19.703 -10.414 1 94.56 105 ASP B N 1
ATOM 2215 C CA . ASP B 1 105 ? -14.289 -19.562 -8.961 1 94.56 105 ASP B CA 1
ATOM 2216 C C . ASP B 1 105 ? -13.648 -20.797 -8.336 1 94.56 105 ASP B C 1
ATOM 2218 O O . ASP B 1 105 ? -14.352 -21.672 -7.816 1 94.56 105 ASP B O 1
ATOM 2222 N N . TRP B 1 106 ? -12.359 -20.75 -8.328 1 93.5 106 TRP B N 1
ATOM 2223 C CA . TRP B 1 106 ? -11.625 -21.922 -7.883 1 93.5 106 TRP B CA 1
ATOM 2224 C C . TRP B 1 106 ? -11.938 -22.234 -6.422 1 93.5 106 TRP B C 1
ATOM 2226 O O . TRP B 1 106 ? -11.891 -23.406 -6.012 1 93.5 106 TRP B O 1
ATOM 2236 N N . ARG B 1 107 ? -12.18 -21.328 -5.574 1 92.56 107 ARG B N 1
ATOM 2237 C CA . ARG B 1 107 ? -12.5 -21.531 -4.168 1 92.56 107 ARG B CA 1
ATOM 2238 C C . ARG B 1 107 ? -13.797 -22.328 -4.02 1 92.56 107 ARG B C 1
ATOM 2240 O O . ARG B 1 107 ? -13.875 -23.25 -3.211 1 92.56 107 ARG B O 1
ATOM 2247 N N . ALA B 1 108 ? -14.789 -21.859 -4.828 1 94.06 108 ALA B N 1
ATOM 2248 C CA . ALA B 1 108 ? -16.078 -22.547 -4.801 1 94.06 108 ALA B CA 1
ATOM 2249 C C . ALA B 1 108 ? -15.914 -24 -5.23 1 94.06 108 ALA B C 1
ATOM 2251 O O . ALA B 1 108 ? -16.562 -24.891 -4.676 1 94.06 108 ALA B O 1
ATOM 2252 N N . GLU B 1 109 ? -15.062 -24.281 -6.25 1 93.81 109 GLU B N 1
ATOM 2253 C CA . GLU B 1 109 ? -14.812 -25.656 -6.711 1 93.81 109 GLU B CA 1
ATOM 2254 C C . GLU B 1 109 ? -14.172 -26.5 -5.609 1 93.81 109 GLU B C 1
ATOM 2256 O O . GLU B 1 109 ? -14.656 -27.578 -5.297 1 93.81 109 GLU B O 1
ATOM 2261 N N . TRP B 1 110 ? -13.227 -25.953 -4.969 1 92.38 110 TRP B N 1
ATOM 2262 C CA . TRP B 1 110 ? -12.414 -26.734 -4.039 1 92.38 110 TRP B CA 1
ATOM 2263 C C . TRP B 1 110 ? -13.07 -26.781 -2.664 1 92.38 110 TRP B C 1
ATOM 2265 O O . TRP B 1 110 ? -13.258 -27.859 -2.1 1 92.38 110 TRP B O 1
ATOM 2275 N N . PHE B 1 111 ? -13.461 -25.703 -2.051 1 91.44 111 PHE B N 1
ATOM 2276 C CA . PHE B 1 111 ? -13.977 -25.656 -0.689 1 91.44 111 PHE B CA 1
ATOM 2277 C C . PHE B 1 111 ? -15.469 -25.953 -0.667 1 91.44 111 PHE B C 1
ATOM 2279 O O . PHE B 1 111 ? -15.992 -26.469 0.325 1 91.44 111 PHE B O 1
ATOM 2286 N N . GLY B 1 112 ? -16.156 -25.672 -1.773 1 91.62 112 GLY B N 1
ATOM 2287 C CA . GLY B 1 112 ? -17.578 -25.891 -1.839 1 91.62 112 GLY B CA 1
ATOM 2288 C C . GLY B 1 112 ? -17.953 -27.266 -2.371 1 91.62 112 GLY B C 1
ATOM 2289 O O . GLY B 1 112 ? -18.688 -28.016 -1.727 1 91.62 112 GLY B O 1
ATOM 2290 N N . LYS B 1 113 ? -17.312 -27.656 -3.49 1 94.31 113 LYS B N 1
ATOM 2291 C CA . LYS B 1 113 ? -17.719 -28.844 -4.219 1 94.31 113 LYS B CA 1
ATOM 2292 C C . LYS B 1 113 ? -16.703 -29.984 -4.016 1 94.31 113 LYS B C 1
ATOM 2294 O O . LYS B 1 113 ? -16.953 -31.109 -4.434 1 94.31 113 LYS B O 1
ATOM 2299 N N . SER B 1 114 ? -15.633 -29.641 -3.502 1 93.06 114 SER B N 1
ATOM 2300 C CA . SER B 1 114 ? -14.57 -30.609 -3.297 1 93.06 114 SER B CA 1
ATOM 2301 C C . SER B 1 114 ? -14.078 -31.188 -4.625 1 93.06 114 SER B C 1
ATOM 2303 O O . SER B 1 114 ? -13.812 -32.375 -4.73 1 93.06 114 SER B O 1
ATOM 2305 N N . VAL B 1 115 ? -14.109 -30.391 -5.613 1 94.38 115 VAL B N 1
ATOM 2306 C CA . VAL B 1 115 ? -13.586 -30.75 -6.93 1 94.38 115 VAL B CA 1
ATOM 2307 C C . VAL B 1 115 ? -12.352 -29.906 -7.234 1 94.38 115 VAL B C 1
ATOM 2309 O O . VAL B 1 115 ? -12.312 -28.703 -6.93 1 94.38 115 VAL B O 1
ATOM 2312 N N . GLU B 1 116 ? -11.383 -30.594 -7.777 1 95.31 116 GLU B N 1
ATOM 2313 C CA . GLU B 1 116 ? -10.188 -29.844 -8.156 1 95.31 116 GLU B CA 1
ATOM 2314 C C . GLU B 1 116 ? -10.492 -28.828 -9.258 1 95.31 116 GLU B C 1
ATOM 2316 O O . GLU B 1 116 ? -11.086 -29.188 -10.281 1 95.31 116 GLU B O 1
ATOM 2321 N N . PRO B 1 117 ? -10.133 -27.625 -9.055 1 96.56 117 PRO B N 1
ATOM 2322 C CA . PRO B 1 117 ? -10.391 -26.641 -10.109 1 96.56 117 PRO B CA 1
ATOM 2323 C C . PRO B 1 117 ? -9.523 -26.859 -11.344 1 96.56 117 PRO B C 1
ATOM 2325 O O . PRO B 1 117 ? -8.367 -27.281 -11.227 1 96.56 117 PRO B O 1
ATOM 2328 N N . PRO B 1 118 ? -10 -26.531 -12.539 1 95.69 118 PRO B N 1
ATOM 2329 C CA . PRO B 1 118 ? -9.227 -26.672 -13.773 1 95.69 118 PRO B CA 1
ATOM 2330 C C . PRO B 1 118 ? -7.91 -25.906 -13.742 1 95.69 118 PRO B C 1
ATOM 2332 O O . PRO B 1 118 ? -6.938 -26.312 -14.391 1 95.69 118 PRO B O 1
ATOM 2335 N N . THR B 1 119 ? -7.809 -24.828 -12.984 1 97.31 119 THR B N 1
ATOM 2336 C CA . THR B 1 119 ? -6.621 -23.984 -12.945 1 97.31 119 THR B CA 1
ATOM 2337 C C . THR B 1 119 ? -5.438 -24.734 -12.352 1 97.31 119 THR B C 1
ATOM 2339 O O . THR B 1 119 ? -4.281 -24.406 -12.625 1 97.31 119 THR B O 1
ATOM 2342 N N . TRP B 1 120 ? -5.699 -25.734 -11.523 1 97.56 120 TRP B N 1
ATOM 2343 C CA . TRP B 1 120 ? -4.609 -26.531 -10.977 1 97.56 120 TRP B CA 1
ATOM 2344 C C . TRP B 1 120 ? -3.936 -27.359 -12.062 1 97.56 120 TRP B C 1
ATOM 2346 O O . TRP B 1 120 ? -2.719 -27.562 -12.039 1 97.56 120 TRP B O 1
ATOM 2356 N N . TYR B 1 121 ? -4.707 -27.781 -13.023 1 96.19 121 TYR B N 1
ATOM 2357 C CA . TYR B 1 121 ? -4.148 -28.531 -14.141 1 96.19 121 TYR B CA 1
ATOM 2358 C C . TYR B 1 121 ? -3.338 -27.625 -15.055 1 96.19 121 TYR B C 1
ATOM 2360 O O . TYR B 1 121 ? -2.338 -28.047 -15.641 1 96.19 121 TYR B O 1
ATOM 2368 N N . MET B 1 122 ? -3.793 -26.406 -15.211 1 96.56 122 MET B N 1
ATOM 2369 C CA . MET B 1 122 ? -3.004 -25.406 -15.938 1 96.56 122 MET B CA 1
ATOM 2370 C C . MET B 1 122 ? -1.631 -25.234 -15.297 1 96.56 122 MET B C 1
ATOM 2372 O O . MET B 1 122 ? -0.612 -25.25 -15.992 1 96.56 122 MET B O 1
ATOM 2376 N N . ALA B 1 123 ? -1.629 -25.125 -13.992 1 97.25 123 ALA B N 1
ATOM 2377 C CA . ALA B 1 123 ? -0.384 -25 -13.242 1 97.25 123 ALA B CA 1
ATOM 2378 C C . ALA B 1 123 ? 0.512 -26.219 -13.445 1 97.25 123 ALA B C 1
ATOM 2380 O O . ALA B 1 123 ? 1.72 -26.078 -13.648 1 97.25 123 ALA B O 1
ATOM 2381 N N . ASP B 1 124 ? -0.098 -27.391 -13.43 1 96.62 124 ASP B N 1
ATOM 2382 C CA . ASP B 1 124 ? 0.647 -28.625 -13.656 1 96.62 124 ASP B CA 1
ATOM 2383 C C . ASP B 1 124 ? 1.354 -28.594 -15.016 1 96.62 124 ASP B C 1
ATOM 2385 O O . ASP B 1 124 ? 2.523 -28.969 -15.117 1 96.62 124 ASP B O 1
ATOM 2389 N N . ASP B 1 125 ? 0.618 -28.234 -15.977 1 95.56 125 ASP B N 1
ATOM 2390 C CA . ASP B 1 125 ? 1.155 -28.172 -17.328 1 95.56 125 ASP B CA 1
ATOM 2391 C C . ASP B 1 125 ? 2.344 -27.219 -17.406 1 95.56 125 ASP B C 1
ATOM 2393 O O . ASP B 1 125 ? 3.363 -27.531 -18.031 1 95.56 125 ASP B O 1
ATOM 2397 N N . VAL B 1 126 ? 2.217 -26.094 -16.812 1 97.25 126 VAL B N 1
ATOM 2398 C CA . VAL B 1 126 ? 3.24 -25.062 -16.844 1 97.25 126 VAL B CA 1
ATOM 2399 C C . VAL B 1 126 ? 4.504 -25.562 -16.141 1 97.25 126 VAL B C 1
ATOM 2401 O O . VAL B 1 126 ? 5.609 -25.422 -16.672 1 97.25 126 VAL B O 1
ATOM 2404 N N . VAL B 1 127 ? 4.348 -26.172 -15.023 1 96.62 127 VAL B N 1
ATOM 2405 C CA . VAL B 1 127 ? 5.48 -26.703 -14.266 1 96.62 127 VAL B CA 1
ATOM 2406 C C . VAL B 1 127 ? 6.129 -27.844 -15.039 1 96.62 127 VAL B C 1
ATOM 2408 O O . VAL B 1 127 ? 7.359 -27.938 -15.109 1 96.62 127 VAL B O 1
ATOM 2411 N N . ALA B 1 128 ? 5.305 -28.688 -15.633 1 95.94 128 ALA B N 1
ATOM 2412 C CA . ALA B 1 128 ? 5.809 -29.812 -16.406 1 95.94 128 ALA B CA 1
ATOM 2413 C C . ALA B 1 128 ? 6.648 -29.344 -17.594 1 95.94 128 ALA B C 1
ATOM 2415 O O . ALA B 1 128 ? 7.621 -30 -17.984 1 95.94 128 ALA B O 1
ATOM 2416 N N . GLU B 1 129 ? 6.332 -28.219 -18.125 1 96.38 129 GLU B N 1
ATOM 2417 C CA . GLU B 1 129 ? 7.055 -27.641 -19.266 1 96.38 129 GLU B CA 1
ATOM 2418 C C . GLU B 1 129 ? 8.328 -26.938 -18.812 1 96.38 129 GLU B C 1
ATOM 2420 O O . GLU B 1 129 ? 9.086 -26.422 -19.625 1 96.38 129 GLU B O 1
ATOM 2425 N N . GLY B 1 130 ? 8.531 -26.844 -17.484 1 96.31 130 GLY B N 1
ATOM 2426 C CA . GLY B 1 130 ? 9.742 -26.25 -16.938 1 96.31 130 GLY B CA 1
ATOM 2427 C C . GLY B 1 130 ? 9.648 -24.734 -16.797 1 96.31 130 GLY B C 1
ATOM 2428 O O . GLY B 1 130 ? 10.672 -24.062 -16.688 1 96.31 130 GLY B O 1
ATOM 2429 N N . LEU B 1 131 ? 8.445 -24.234 -16.938 1 98 131 LEU B N 1
ATOM 2430 C CA . LEU B 1 131 ? 8.25 -22.797 -16.797 1 98 131 LEU B CA 1
ATOM 2431 C C . LEU B 1 131 ? 8.219 -22.406 -15.32 1 98 131 LEU B C 1
ATOM 2433 O O . LEU B 1 131 ? 7.918 -23.234 -14.453 1 98 131 LEU B O 1
ATOM 2437 N N . ASP B 1 132 ? 8.523 -21.141 -15.031 1 98.19 132 ASP B N 1
ATOM 2438 C CA . ASP B 1 132 ? 8.734 -20.656 -13.672 1 98.19 132 ASP B CA 1
ATOM 2439 C C . ASP B 1 132 ? 7.434 -20.109 -13.078 1 98.19 132 ASP B C 1
ATOM 2441 O O . ASP B 1 132 ? 7.34 -19.891 -11.867 1 98.19 132 ASP B O 1
ATOM 2445 N N . GLY B 1 133 ? 6.438 -19.828 -13.922 1 98.5 133 GLY B N 1
ATOM 2446 C CA . GLY B 1 133 ? 5.215 -19.203 -13.445 1 98.5 133 GLY B CA 1
ATOM 2447 C C . GLY B 1 133 ? 4.223 -18.906 -14.555 1 98.5 133 GLY B C 1
ATOM 2448 O O . GLY B 1 133 ? 4.34 -19.453 -15.656 1 98.5 133 GLY B O 1
ATOM 2449 N N . ILE B 1 134 ? 3.195 -18.156 -14.219 1 98.69 134 ILE B N 1
ATOM 2450 C CA . ILE B 1 134 ? 2.129 -17.781 -15.148 1 98.69 134 ILE B CA 1
ATOM 2451 C C . ILE B 1 134 ? 1.815 -16.297 -15.008 1 98.69 134 ILE B C 1
ATOM 2453 O O . ILE B 1 134 ? 1.587 -15.797 -13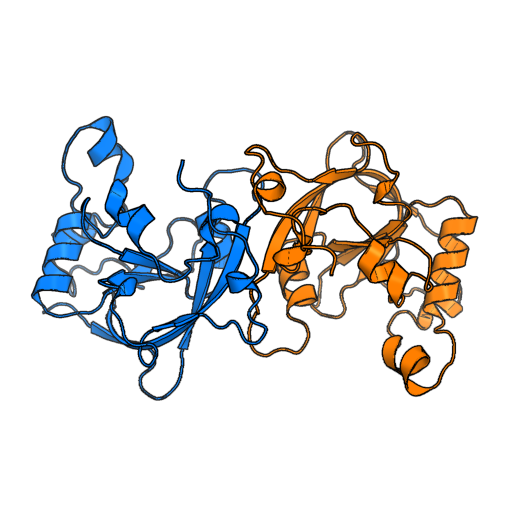.906 1 98.69 134 ILE B O 1
ATOM 2457 N N . LEU B 1 135 ? 1.865 -15.562 -16.094 1 98.69 135 LEU B N 1
ATOM 2458 C CA . LEU B 1 135 ? 1.209 -14.266 -16.172 1 98.69 135 LEU B CA 1
ATOM 2459 C C . LEU B 1 135 ? -0.276 -14.422 -16.484 1 98.69 135 LEU B C 1
ATOM 2461 O O . LEU B 1 135 ? -0.651 -15.18 -17.391 1 98.69 135 LEU B O 1
ATOM 2465 N N . PHE B 1 136 ? -1.096 -13.727 -15.742 1 98.38 136 PHE B N 1
ATOM 2466 C CA . PHE B 1 136 ? -2.527 -13.891 -15.977 1 98.38 136 PHE B CA 1
ATOM 2467 C C . PHE B 1 136 ? -3.285 -12.617 -15.609 1 98.38 136 PHE B C 1
ATOM 2469 O O . PHE B 1 136 ? -2.828 -11.836 -14.773 1 98.38 136 PHE B O 1
ATOM 2476 N N . PRO B 1 137 ? -4.434 -12.367 -16.219 1 98.06 137 PRO B N 1
ATOM 2477 C CA . PRO B 1 137 ? -5.184 -11.148 -15.93 1 98.06 137 PRO B CA 1
ATOM 2478 C C . PRO B 1 137 ? -5.762 -11.141 -14.516 1 98.06 137 PRO B C 1
ATOM 2480 O O . PRO B 1 137 ? -6.215 -12.18 -14.023 1 98.06 137 PRO B O 1
ATOM 2483 N N . SER B 1 138 ? -5.703 -9.992 -13.891 1 97.88 138 SER B N 1
ATOM 2484 C CA . SER B 1 138 ? -6.309 -9.82 -12.578 1 97.88 138 SER B CA 1
ATOM 2485 C C . SER B 1 138 ? -7.832 -9.836 -12.664 1 97.88 138 SER B C 1
ATOM 2487 O O . SER B 1 138 ? -8.414 -9.242 -13.578 1 97.88 138 SER B O 1
ATOM 2489 N N . GLN B 1 139 ? -8.406 -10.539 -11.797 1 94.88 139 GLN B N 1
ATOM 2490 C CA . GLN B 1 139 ? -9.859 -10.484 -11.68 1 94.88 139 GLN B CA 1
ATOM 2491 C C . GLN B 1 139 ? -10.297 -9.359 -10.742 1 94.88 139 GLN B C 1
ATOM 2493 O O . GLN B 1 139 ? -11.414 -8.859 -10.836 1 94.88 139 GLN B O 1
ATOM 2498 N N . ALA B 1 140 ? -9.422 -8.984 -9.836 1 95.25 140 ALA B N 1
ATOM 2499 C CA . ALA B 1 140 ? -9.727 -7.965 -8.844 1 95.25 140 ALA B CA 1
ATOM 2500 C C . ALA B 1 140 ? -9.672 -6.566 -9.453 1 95.25 140 ALA B C 1
ATOM 2502 O O . ALA B 1 140 ? -10.359 -5.652 -8.992 1 95.25 140 ALA B O 1
ATOM 2503 N N . ARG B 1 141 ? -8.867 -6.383 -10.523 1 96.62 141 ARG B N 1
ATOM 2504 C CA . ARG B 1 141 ? -8.703 -5.078 -11.156 1 96.62 141 ARG B CA 1
ATOM 2505 C C . ARG B 1 141 ? -8.664 -5.207 -12.672 1 96.62 141 ARG B C 1
ATOM 2507 O O . ARG B 1 141 ? -7.684 -5.699 -13.234 1 96.62 141 ARG B O 1
ATOM 2514 N N . PRO B 1 142 ? -9.703 -4.703 -13.336 1 95.69 142 PRO B N 1
ATOM 2515 C CA . PRO B 1 142 ? -9.664 -4.711 -14.797 1 95.69 142 PRO B CA 1
ATOM 2516 C C . PRO B 1 142 ? -8.422 -4.02 -15.359 1 95.69 142 PRO B C 1
ATOM 2518 O O . PRO B 1 142 ? -8.07 -2.926 -14.914 1 95.69 142 PRO B O 1
ATOM 2521 N N . GLY B 1 143 ? -7.77 -4.723 -16.297 1 97 143 GLY B N 1
ATOM 2522 C CA . GLY B 1 143 ? -6.578 -4.168 -16.906 1 97 143 GLY B CA 1
ATOM 2523 C C . GLY B 1 143 ? -5.301 -4.535 -16.172 1 97 143 GLY B C 1
ATOM 2524 O O . GLY B 1 143 ? -4.199 -4.348 -16.703 1 97 143 GLY B O 1
ATOM 2525 N N . GLY B 1 144 ? -5.441 -4.992 -14.961 1 98.19 144 GLY B N 1
ATOM 2526 C CA . GLY B 1 144 ? -4.289 -5.422 -14.188 1 98.19 144 GLY B CA 1
ATOM 2527 C C . GLY B 1 144 ? -3.779 -6.793 -14.586 1 98.19 144 GLY B C 1
ATOM 2528 O O . GLY B 1 144 ? -4.52 -7.586 -15.18 1 98.19 144 GLY B O 1
ATOM 2529 N N . THR B 1 145 ? -2.527 -7.059 -14.344 1 98.62 145 THR B N 1
ATOM 2530 C CA . THR B 1 145 ? -1.895 -8.352 -14.602 1 98.62 145 THR B CA 1
ATOM 2531 C C . THR B 1 145 ? -1.194 -8.867 -13.352 1 98.62 145 THR B C 1
ATOM 2533 O O . THR B 1 145 ? -0.552 -8.102 -12.633 1 98.62 145 THR B O 1
ATOM 2536 N N . ASN B 1 146 ? -1.344 -10.164 -13.086 1 98.69 146 ASN B N 1
ATOM 2537 C CA . ASN B 1 146 ? -0.678 -10.852 -11.984 1 98.69 146 ASN B CA 1
ATOM 2538 C C . ASN B 1 146 ? 0.375 -11.828 -12.492 1 98.69 146 ASN B C 1
ATOM 2540 O O . ASN B 1 146 ? 0.386 -12.18 -13.672 1 98.69 146 ASN B O 1
ATOM 2544 N N . LEU B 1 147 ? 1.28 -12.156 -11.648 1 98.81 147 LEU B N 1
ATOM 2545 C CA . LEU B 1 147 ? 2.326 -13.148 -11.883 1 98.81 147 LEU B CA 1
ATOM 2546 C C . LEU B 1 147 ? 2.412 -14.133 -10.727 1 98.81 147 LEU B C 1
ATOM 2548 O O . LEU B 1 147 ? 2.586 -13.727 -9.578 1 98.81 147 LEU B O 1
ATOM 2552 N N . VAL B 1 148 ? 2.184 -15.375 -11 1 98.69 148 VAL B N 1
ATOM 2553 C CA . VAL B 1 148 ? 2.475 -16.391 -10 1 98.69 148 VAL B CA 1
ATOM 2554 C C . VAL B 1 148 ? 3.84 -17.016 -10.273 1 98.69 148 VAL B C 1
ATOM 2556 O O . VAL B 1 148 ? 4.164 -17.328 -11.422 1 98.69 148 VAL B O 1
ATOM 2559 N N . VAL B 1 149 ? 4.66 -17.125 -9.297 1 98.62 149 VAL B N 1
ATOM 2560 C CA . VAL B 1 149 ? 6 -17.688 -9.383 1 98.62 149 VAL B CA 1
ATOM 2561 C C . VAL B 1 149 ? 6.09 -18.953 -8.531 1 98.62 149 VAL B C 1
ATOM 2563 O O . VAL B 1 149 ? 5.762 -18.922 -7.348 1 98.62 149 VAL B O 1
ATOM 2566 N N . TYR B 1 150 ? 6.539 -20.031 -9.094 1 97.69 150 TYR B N 1
ATOM 2567 C CA . TYR B 1 150 ? 6.648 -21.297 -8.383 1 97.69 150 TYR B CA 1
ATOM 2568 C C . TYR B 1 150 ? 8.023 -21.453 -7.734 1 97.69 150 TYR B C 1
ATOM 2570 O O . TYR B 1 150 ? 9.008 -20.875 -8.219 1 97.69 150 TYR B O 1
ATOM 2578 N N . ARG B 1 151 ? 8.125 -22.156 -6.617 1 95 151 ARG B N 1
ATOM 2579 C CA . ARG B 1 151 ? 9.336 -22.406 -5.852 1 95 151 ARG B CA 1
ATOM 2580 C C . ARG B 1 151 ? 9.992 -21.094 -5.418 1 95 151 ARG B C 1
ATOM 2582 O O . ARG B 1 151 ? 11.203 -20.922 -5.582 1 95 151 ARG B O 1
ATOM 2589 N N . SER B 1 152 ? 9.172 -20.156 -5.012 1 94.31 152 SER B N 1
ATOM 2590 C CA . SER B 1 152 ? 9.625 -18.812 -4.691 1 94.31 152 SER B CA 1
ATOM 2591 C C . SER B 1 152 ? 10.711 -18.844 -3.617 1 94.31 152 SER B C 1
ATOM 2593 O O . SER B 1 152 ? 11.727 -18.141 -3.734 1 94.31 152 SER B O 1
ATOM 2595 N N . SER B 1 153 ? 10.57 -19.625 -2.559 1 92.31 153 SER B N 1
ATOM 2596 C CA . SER B 1 153 ? 11.492 -19.656 -1.423 1 92.31 153 SER B CA 1
ATOM 2597 C C . SER B 1 153 ? 12.836 -20.25 -1.816 1 92.31 153 SER B C 1
ATOM 2599 O O . SER B 1 153 ? 13.852 -19.984 -1.168 1 92.31 153 SER B O 1
ATOM 2601 N N . ALA B 1 154 ? 12.836 -20.984 -2.855 1 94 154 ALA B N 1
ATOM 2602 C CA . ALA B 1 154 ? 14.055 -21.688 -3.256 1 94 154 ALA B CA 1
ATOM 2603 C C . ALA B 1 154 ? 14.781 -20.938 -4.367 1 94 154 ALA B C 1
ATOM 2605 O O . ALA B 1 154 ? 15.883 -21.312 -4.766 1 94 154 ALA B O 1
ATOM 2606 N N . ARG B 1 155 ? 14.18 -19.953 -4.867 1 95.69 155 ARG B N 1
ATOM 2607 C CA . ARG B 1 155 ? 14.789 -19.234 -5.98 1 95.69 155 ARG B CA 1
ATOM 2608 C C . ARG B 1 155 ? 15.969 -18.406 -5.508 1 95.69 155 ARG B C 1
ATOM 2610 O O . ARG B 1 155 ? 15.914 -17.797 -4.438 1 95.69 155 ARG B O 1
ATOM 2617 N N . PRO B 1 156 ? 17.016 -18.375 -6.332 1 96.25 156 PRO B N 1
ATOM 2618 C CA . PRO B 1 156 ? 18.141 -17.484 -5.977 1 96.25 156 PRO B CA 1
ATOM 2619 C C . PRO B 1 156 ? 17.75 -16.016 -6.004 1 96.25 156 PRO B C 1
ATOM 2621 O O . PRO B 1 156 ? 16.875 -15.617 -6.77 1 96.25 156 PRO B O 1
ATOM 2624 N N . ALA B 1 157 ? 18.453 -15.25 -5.246 1 96 157 ALA B N 1
ATOM 2625 C CA . ALA B 1 157 ? 18.203 -13.812 -5.156 1 96 157 ALA B CA 1
ATOM 2626 C C . ALA B 1 157 ? 18.375 -13.141 -6.516 1 96 157 ALA B C 1
ATOM 2628 O O . ALA B 1 157 ? 17.766 -12.109 -6.789 1 96 157 ALA B O 1
ATOM 2629 N N . ALA B 1 158 ? 19.156 -13.719 -7.371 1 96 158 ALA B N 1
ATOM 2630 C CA . ALA B 1 158 ? 19.391 -13.172 -8.703 1 96 158 ALA B CA 1
ATOM 2631 C C . ALA B 1 158 ? 18.125 -13.25 -9.555 1 96 158 ALA B C 1
ATOM 2633 O O . ALA B 1 158 ? 17.953 -12.477 -10.508 1 96 158 ALA B O 1
ATOM 2634 N N . GLN B 1 159 ? 17.219 -14.133 -9.258 1 97.56 159 GLN B N 1
ATOM 2635 C CA . GLN B 1 159 ? 16 -14.328 -10.047 1 97.56 159 GLN B CA 1
ATOM 2636 C C . GLN B 1 159 ? 14.805 -13.672 -9.383 1 97.56 159 GLN B C 1
ATOM 2638 O O . GLN B 1 159 ? 13.883 -13.219 -10.07 1 97.56 159 GLN B O 1
ATOM 2643 N N . LEU B 1 160 ? 14.797 -13.703 -8.133 1 98.31 160 LEU B N 1
ATOM 2644 C CA . LEU B 1 160 ? 13.68 -13.188 -7.352 1 98.31 160 LEU B CA 1
ATOM 2645 C C . LEU B 1 160 ? 14.156 -12.633 -6.012 1 98.31 160 LEU B C 1
ATOM 2647 O O . LEU B 1 160 ? 14.734 -13.367 -5.207 1 98.31 160 LEU B O 1
ATOM 2651 N N . ARG B 1 161 ? 13.875 -11.375 -5.746 1 97.75 161 ARG B N 1
ATOM 2652 C CA . ARG B 1 161 ? 14.234 -10.789 -4.461 1 97.75 161 ARG B CA 1
ATOM 2653 C C . ARG B 1 161 ? 13.281 -9.656 -4.094 1 97.75 161 ARG B C 1
ATOM 2655 O O . ARG B 1 161 ? 12.688 -9.031 -4.973 1 97.75 161 ARG B O 1
ATOM 2662 N N . VAL B 1 162 ? 13.164 -9.414 -2.863 1 98.12 162 VAL B N 1
ATOM 2663 C CA . VAL B 1 162 ? 12.383 -8.281 -2.371 1 98.12 162 VAL B CA 1
ATOM 2664 C C . VAL B 1 162 ? 13.273 -7.043 -2.271 1 98.12 162 VAL B C 1
ATOM 2666 O O . VAL B 1 162 ? 14.461 -7.148 -1.944 1 98.12 162 VAL B O 1
ATOM 2669 N N . TYR B 1 163 ? 12.773 -5.891 -2.701 1 98 163 TYR B N 1
ATOM 2670 C CA . TYR B 1 163 ? 13.461 -4.617 -2.525 1 98 163 TYR B CA 1
ATOM 2671 C C . TYR B 1 163 ? 13.273 -4.086 -1.111 1 98 163 TYR B C 1
ATOM 2673 O O . TYR B 1 163 ? 12.234 -3.496 -0.799 1 98 163 TYR B O 1
ATOM 2681 N N . ASP B 1 164 ? 14.312 -4.223 -0.277 1 97 164 ASP B N 1
ATOM 2682 C CA . ASP B 1 164 ? 14.289 -3.818 1.125 1 97 164 ASP B CA 1
ATOM 2683 C C . ASP B 1 164 ? 15.609 -3.166 1.528 1 97 164 ASP B C 1
ATOM 2685 O O . ASP B 1 164 ? 16.312 -3.674 2.4 1 97 164 ASP B O 1
ATOM 2689 N N . PRO B 1 165 ? 15.852 -1.979 0.983 1 95.5 165 PRO B N 1
ATOM 2690 C CA . PRO B 1 165 ? 17.172 -1.379 1.146 1 95.5 165 PRO B CA 1
ATOM 2691 C C . PRO B 1 165 ? 17.484 -1.008 2.596 1 95.5 165 PRO B C 1
ATOM 2693 O O . PRO B 1 165 ? 18.656 -0.975 2.996 1 95.5 165 PRO B O 1
ATOM 2696 N N . ASP B 1 166 ? 16.453 -0.829 3.459 1 93.19 166 ASP B N 1
ATOM 2697 C CA . ASP B 1 166 ? 16.656 -0.368 4.828 1 93.19 166 ASP B CA 1
ATOM 2698 C C . ASP B 1 166 ? 16.5 -1.516 5.824 1 93.19 166 ASP B C 1
ATOM 2700 O O . ASP B 1 166 ? 16.578 -1.31 7.035 1 93.19 166 ASP B O 1
ATOM 2704 N N . GLY B 1 167 ? 16.172 -2.686 5.324 1 94.19 167 GLY B N 1
ATOM 2705 C CA . GLY B 1 167 ? 15.969 -3.842 6.18 1 94.19 167 GLY B CA 1
ATOM 2706 C C . GLY B 1 167 ? 14.727 -3.736 7.035 1 94.19 167 GLY B C 1
ATOM 2707 O O . GLY B 1 167 ? 14.688 -4.238 8.164 1 94.19 167 GLY B O 1
ATOM 2708 N N . ALA B 1 168 ? 13.742 -3.057 6.551 1 92.94 168 ALA B N 1
ATOM 2709 C CA . ALA B 1 168 ? 12.523 -2.785 7.305 1 92.94 168 ALA B CA 1
ATOM 2710 C C . ALA B 1 168 ? 11.758 -4.074 7.598 1 92.94 168 ALA B C 1
ATOM 2712 O O . ALA B 1 168 ? 11.133 -4.207 8.648 1 92.94 168 ALA B O 1
ATOM 2713 N N . LEU B 1 169 ? 11.773 -4.977 6.691 1 93 169 LEU B N 1
ATOM 2714 C CA . LEU B 1 169 ? 11.016 -6.215 6.832 1 93 169 LEU B CA 1
ATOM 2715 C C . LEU B 1 169 ? 11.641 -7.121 7.883 1 93 169 LEU B C 1
ATOM 2717 O O . LEU B 1 169 ? 10.93 -7.828 8.602 1 93 169 LEU B O 1
ATOM 2721 N N . GLN B 1 170 ? 12.914 -7.066 7.996 1 84.75 170 GLN B N 1
ATOM 2722 C CA . GLN B 1 170 ? 13.633 -7.91 8.945 1 84.75 170 GLN B CA 1
ATOM 2723 C C . GLN B 1 170 ? 13.461 -7.402 10.375 1 84.75 170 GLN B C 1
ATOM 2725 O O . GLN B 1 170 ? 13.727 -8.133 11.328 1 84.75 170 GLN B O 1
ATOM 2730 N N . LYS B 1 171 ? 13.062 -6.219 10.484 1 81.75 171 LYS B N 1
ATOM 2731 C CA . LYS B 1 171 ? 12.93 -5.602 11.805 1 81.75 171 LYS B CA 1
ATOM 2732 C C . LYS B 1 171 ? 11.578 -5.949 12.43 1 81.75 171 LYS B C 1
ATOM 2734 O O . LYS B 1 171 ? 11.359 -5.688 13.617 1 81.75 171 LYS B O 1
ATOM 2739 N N . ILE B 1 172 ? 10.766 -6.605 11.602 1 80.25 172 ILE B N 1
ATOM 2740 C CA . ILE B 1 172 ? 9.469 -7.051 12.102 1 80.25 172 ILE B CA 1
ATOM 2741 C C . ILE B 1 172 ? 9.617 -8.406 12.781 1 80.25 172 ILE B C 1
ATOM 2743 O O . ILE B 1 172 ? 10.258 -9.312 12.25 1 80.25 172 ILE B O 1
ATOM 2747 N N . ALA B 1 173 ? 9.227 -8.492 14.078 1 71.25 173 ALA B N 1
ATOM 2748 C CA . ALA B 1 173 ? 9.305 -9.797 14.734 1 71.25 173 ALA B CA 1
ATOM 2749 C C . ALA B 1 173 ? 8.461 -10.836 14.008 1 71.25 173 ALA B C 1
ATOM 2751 O O . ALA B 1 173 ? 7.312 -10.562 13.641 1 71.25 173 ALA B O 1
ATOM 2752 N N . PRO B 1 174 ? 9.055 -11.992 13.758 1 61.97 174 PRO B N 1
ATOM 2753 C CA . PRO B 1 174 ? 8.281 -13.055 13.117 1 61.97 174 PRO B CA 1
ATOM 2754 C C . PRO B 1 174 ? 7.086 -13.5 13.961 1 61.97 174 PRO B C 1
ATOM 2756 O O . PRO B 1 174 ? 7.066 -13.289 15.172 1 61.97 174 PRO B O 1
ATOM 2759 N N . PRO B 1 175 ? 5.996 -13.93 13.211 1 59.75 175 PRO B N 1
ATOM 2760 C CA . PRO B 1 175 ? 4.883 -14.469 14 1 59.75 175 PRO B CA 1
ATOM 2761 C C . PRO B 1 175 ? 5.32 -15.547 14.984 1 59.75 175 PRO B C 1
ATOM 2763 O O . PRO B 1 175 ? 6.27 -16.281 14.711 1 59.75 175 PRO B O 1
ATOM 2766 N N . THR B 1 176 ? 5.141 -15.141 16.266 1 53.53 176 THR B N 1
ATOM 2767 C CA . THR B 1 176 ? 5.457 -16.172 17.25 1 53.53 176 THR B CA 1
ATOM 2768 C C . THR B 1 176 ? 4.734 -17.469 16.906 1 53.53 176 THR B C 1
ATOM 2770 O O . THR B 1 176 ? 3.539 -17.469 16.609 1 53.53 176 THR B O 1
ATOM 2773 N N . GLY B 1 177 ? 5.371 -18.328 16.219 1 44.38 177 GLY B N 1
ATOM 2774 C CA . GLY B 1 177 ? 4.879 -19.672 15.984 1 44.38 177 GLY B CA 1
ATOM 2775 C C . GLY B 1 177 ? 3.979 -20.188 17.094 1 44.38 177 GLY B C 1
ATOM 2776 O O . GLY B 1 177 ? 4.402 -20.297 18.25 1 44.38 177 GLY B O 1
ATOM 2777 N N . HIS B 1 178 ? 2.764 -19.578 17.344 1 37.31 178 HIS B N 1
ATOM 2778 C CA . HIS B 1 178 ? 2.057 -20.578 18.141 1 37.31 178 HIS B CA 1
ATOM 2779 C C . HIS B 1 178 ? 1.604 -21.75 17.281 1 37.31 178 HIS B C 1
ATOM 2781 O O . HIS B 1 178 ? 1.291 -21.578 16.094 1 37.31 178 HIS B O 1
#

Secondary structure (DSSP, 8-state):
---EEEESSSS-EEEEEEE-GGGTT-TT--HHHHHH-BTTB-TT--EEEEESSHHHHHHHHHTT-SS---EEEEEEEE-SEEEEE-TT---TTTS-GGGGGTTS-HHIIIIIS----HHHHHHHHHHHTT--EEEEE-SSSTT-EEEEEESGGGS-TTTEEE--TT-TTTTSPP----/---EEEESSSS-EEEEEEE-GGGTT-TT--HHHHHH-BTTB-TT--EEEEESSHHHHHHHHHTT-SS---EEEEEEEE-SEEEEE-TT---TTTS-GGGGGTTS-HHIIIIIS----HHHHHHHHHHHTT--EEEEE-SSSTT-EEEEEESGGGS-TTTEEE--TT-TTTTSPP----

Foldseek 3Di:
DQDKDWPAAPHWQKWKAWADLLCLLPQLWQQVCQCPHDLQADNNWRKDKIWNDDVLNQLVQCPPPPDGDDTDMWMKIFHGFIARECAVDDDVVRDPPLSNCSVPPQCCQCVPVVHHRSSNVVNVVCVVVVGQWYWYHRPSDPPIIMIMGTPRVPDDSRGMDIPDPPCPSNVNDHDPPD/DQDKDWPAEVHWQKWKAWADLLCLLPQLWQQVCQCPHDLQADNNWRKDKIWNDDVLNQLVQCPPPPDGDDTDMWMKIFHGFIARECAVDDDVVRDDPLSNCSPPPQCCQCVPVVHHRSSNVVNVVCVVVVGQWYWYHRPSDPPIIMIMGTPRVPDDSNGMDIPDPPCPSNVNDHPPPD

Radius of gyration: 23.06 Å; Cα contacts (8 Å, |Δi|>4): 775; chains: 2; bounding box: 42×67×53 Å

Nearest PDB structures (foldseek):
  8gug-assembly1_A-2  TM=5.923E-01  e=3.913E-07  Vibrio parahaemolyticus RIMD 2210633
  6d0i-assembly2_C  TM=5.910E-01  e=3.143E-06  Sphingobium sp. YBL2
  6d0h-assembly2_C  TM=6.301E-01  e=7.412E-06  Sphingobium sp. YBL2
  2a5g-assembly1_B  TM=4.877E-01  e=1.079E+00  Vibrio cholerae
  8gug-assembly1_A-2  TM=6.001E-01  e=2.882E-07  Vibrio parahaemolyticus RIMD 2210633

Solvent-accessible surface area (backbone atoms only — not comparable to full-atom values): 18689 Å² total; per-residue (Å²): 126,80,54,63,44,63,42,24,72,90,45,78,32,68,28,16,35,52,30,56,52,50,53,36,54,49,76,52,55,12,58,72,31,11,69,74,26,50,68,64,28,46,60,73,35,41,33,32,73,33,10,63,38,64,71,35,16,49,29,56,64,32,56,90,48,95,60,51,57,56,24,27,34,35,28,28,36,32,23,64,36,42,20,34,62,34,51,85,51,76,41,82,90,63,40,66,76,71,53,68,50,63,81,54,64,40,61,54,29,40,79,69,65,69,35,85,39,64,31,36,55,53,34,49,52,38,50,73,71,68,35,40,28,39,30,29,53,38,85,63,27,88,92,28,43,28,36,39,32,50,52,40,71,75,46,52,66,81,36,43,36,71,48,50,94,81,46,50,43,71,62,40,56,67,62,74,82,120,125,80,55,64,45,63,40,24,71,98,42,76,31,69,28,17,35,52,29,53,52,51,53,38,55,47,75,52,57,12,58,74,30,9,69,74,26,49,68,63,27,46,61,74,35,43,33,32,71,34,11,63,39,64,69,35,16,50,30,57,65,32,55,90,48,94,62,50,55,54,25,26,34,35,29,29,36,32,22,70,38,42,20,33,61,36,51,86,51,76,42,84,91,62,41,66,75,71,53,67,48,63,81,54,64,42,61,54,30,41,78,68,64,68,34,86,38,64,30,36,55,54,35,49,54,39,50,72,70,68,36,40,29,40,30,29,52,37,84,64,28,86,91,28,42,30,35,38,32,50,52,39,69,74,45,54,65,82,36,42,37,71,47,51,93,80,46,49,42,70,64,39,56,64,62,74,81,120

InterPro domains:
  IPR014914 RES domain [PF08808] (15-169)
  IPR014914 RES domain [SM00953] (27-163)

Sequence (356 aa):
MIPSVTRGEDKDEACYRVITPVYASMPLSGMGAARQGGRFNRPGQEALYLALDESTALAEYKQDNPWLRPGTICTFFVRELRVADFSAGFDPERWPSLWADFAVDWRAEWFGKSVEPPTWYMADDVVAEGLDGILFPSQARPGGTNLVVYRSSARPAAQLRVYDPDGALQKIAPPTGHMIPSVTRGEDKDEACYRVITPVYASMPLSGMGAARQGGRFNRPGQEALYLALDESTALAEYKQDNPWLRPGTICTFFVRELRVADFSAGFDPERWPSLWADFAVDWRAEWFGKSVEPPTWYMADDVVAEGLDGILFPSQARPGGTNLVVYRSSARPAAQLRVYDPDGALQKIAPPTGH

pLDDT: mean 94.13, std 8.34, range [37.31, 98.88]